Protein AF-A0A6A5U5Y3-F1 (afdb_monomer)

Sequence (235 aa):
MTTSFELLSHLTSRASHSIILLGPYNAHRYYQLTSLPDTKIPWVEYNDLEEKVKGMDYIFLAISNDGGSHWTLVVQVTDARGPVTKTCIDGIPVFTPSNQDVAPRTMVDLCRYLRHLYPDRYKGDDDIGHANHSPSQRKHNRCRGDAWSACGPFAWAMAREFVQCIAGCGDEGVELEDGFLDLPLGFAEVWGRGFDSAVARGWIARLVARERRLTLLRWGTVDWFEIRNLRGLRK

pLDDT: mean 75.81, std 11.92, range [42.5, 93.69]

Foldseek 3Di:
DQVLQQLLQVVLPPFPFREHEGEQVVLVVLLVCLVDDLVPPPCVVCVVVCVRPPPGQKYWYWHAFDVRQAIKIKIWGQHQPDAIAIEIAGQAPDCDPSNVCRPLSSQLSVLSSVCVVPVPRRDNPSDHHYQAPHAHLCPLAPANVCSNNLNVLSSSVVVSVVSCVSRVCRVVVHDDDDSVSRPDPCNNVVNSVVHHSVVSVVVSVVSSVVVCVVCCVVQVHSDPVSVVVVVVVVD

Solvent-accessible surface area (backbone atoms only — not comparable to full-atom values): 13030 Å² total; per-residue (Å²): 105,52,69,47,39,51,50,57,40,63,74,42,84,79,34,82,56,43,57,40,37,41,27,39,71,60,39,52,58,28,40,57,47,74,83,43,60,82,95,67,58,67,62,80,82,45,49,78,51,45,76,65,58,61,88,39,33,30,44,36,38,37,36,58,44,85,93,66,72,42,31,34,28,35,41,36,40,54,41,92,88,58,82,74,46,40,34,41,46,52,30,60,93,67,74,47,77,78,60,58,48,55,59,58,48,23,49,44,27,45,50,53,52,46,23,72,78,35,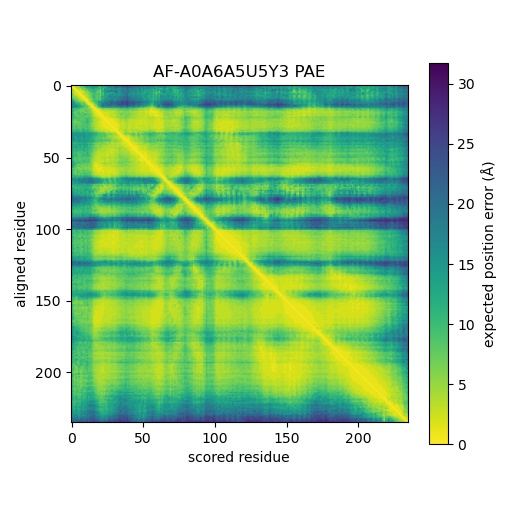61,92,78,44,66,95,74,71,78,69,42,65,31,45,56,62,47,29,32,61,79,29,28,64,41,68,93,44,32,86,68,27,27,53,43,45,34,54,50,52,52,48,53,52,53,50,50,56,37,49,31,38,76,70,72,44,82,82,60,92,62,69,73,43,43,54,90,64,42,27,64,59,51,22,75,71,38,35,43,66,60,42,44,54,51,46,53,50,52,44,52,53,47,42,50,53,37,28,74,74,67,76,42,74,52,67,69,58,51,54,53,58,55,63,71,72,109

Structure (mmCIF, N/CA/C/O backbone):
data_AF-A0A6A5U5Y3-F1
#
_entry.id   AF-A0A6A5U5Y3-F1
#
loop_
_atom_site.group_PDB
_atom_site.id
_atom_site.type_symbol
_atom_site.label_atom_id
_atom_site.label_alt_id
_atom_site.label_comp_id
_atom_site.label_asym_id
_atom_site.label_entity_id
_atom_site.label_seq_id
_atom_site.pdbx_PDB_ins_code
_atom_site.Cartn_x
_atom_site.Cartn_y
_atom_site.Cartn_z
_atom_site.occupancy
_atom_site.B_iso_or_equiv
_atom_site.auth_seq_id
_atom_site.auth_comp_id
_atom_site.auth_asym_id
_atom_site.auth_atom_id
_atom_site.pdbx_PDB_model_num
ATOM 1 N N . MET A 1 1 ? 5.080 9.186 -5.157 1.00 49.00 1 MET A N 1
ATOM 2 C CA . MET A 1 1 ? 4.431 7.896 -4.845 1.00 49.00 1 MET A CA 1
ATOM 3 C C . MET A 1 1 ? 3.329 8.021 -3.818 1.00 49.00 1 MET A C 1
ATOM 5 O O . MET A 1 1 ? 2.278 7.461 -4.060 1.00 49.00 1 MET A O 1
ATOM 9 N N . THR A 1 2 ? 3.511 8.777 -2.734 1.00 48.72 2 THR A N 1
ATOM 10 C CA . THR A 1 2 ? 2.467 9.053 -1.725 1.00 48.72 2 THR A CA 1
ATOM 11 C C . THR A 1 2 ? 1.108 9.361 -2.369 1.00 48.72 2 THR A C 1
ATOM 13 O O . THR A 1 2 ? 0.138 8.655 -2.130 1.00 48.72 2 THR A O 1
ATOM 16 N N . THR A 1 3 ? 1.089 10.297 -3.325 1.00 52.28 3 THR A N 1
ATOM 17 C CA . THR A 1 3 ? -0.122 10.673 -4.067 1.00 52.28 3 THR A CA 1
ATOM 18 C C . THR A 1 3 ? -0.682 9.540 -4.931 1.00 52.28 3 THR A C 1
ATOM 20 O O . THR A 1 3 ? -1.882 9.434 -5.054 1.00 52.28 3 THR A O 1
ATOM 23 N N . SER A 1 4 ? 0.130 8.666 -5.536 1.00 55.38 4 SER A N 1
ATOM 24 C CA . SER A 1 4 ? -0.391 7.594 -6.407 1.00 55.38 4 SER A CA 1
ATOM 25 C C . SER A 1 4 ? -0.984 6.409 -5.647 1.00 55.38 4 SER A C 1
ATOM 27 O O . SER A 1 4 ? -1.794 5.688 -6.219 1.00 55.38 4 SER A O 1
ATOM 29 N N . PHE A 1 5 ? -0.592 6.208 -4.387 1.00 54.97 5 PHE A N 1
ATOM 30 C CA . PHE A 1 5 ? -1.211 5.226 -3.494 1.00 54.97 5 PHE A CA 1
ATOM 31 C C . PHE A 1 5 ? -2.601 5.691 -3.049 1.00 54.97 5 PHE A C 1
ATOM 33 O O . PHE A 1 5 ? -3.568 4.962 -3.232 1.00 54.97 5 PHE A O 1
ATOM 40 N N . GLU A 1 6 ? -2.724 6.945 -2.608 1.00 56.94 6 GLU A N 1
ATOM 41 C CA . GLU A 1 6 ? -4.010 7.567 -2.242 1.00 56.94 6 GLU A CA 1
ATOM 42 C C . GLU A 1 6 ? -5.009 7.640 -3.414 1.00 56.94 6 GLU A C 1
ATOM 44 O O . GLU A 1 6 ? -6.204 7.817 -3.217 1.00 56.94 6 GLU A O 1
ATOM 49 N N . LEU A 1 7 ? -4.536 7.497 -4.655 1.00 57.44 7 LEU A N 1
ATOM 50 C CA . LEU A 1 7 ? -5.384 7.472 -5.848 1.00 57.44 7 LEU A CA 1
ATOM 51 C C . LEU A 1 7 ? -5.886 6.075 -6.207 1.00 57.44 7 LEU A C 1
ATOM 53 O O . LEU A 1 7 ? -6.970 5.953 -6.777 1.00 57.44 7 LEU A O 1
ATOM 57 N N . LEU A 1 8 ? -5.139 5.022 -5.860 1.00 57.84 8 LEU A N 1
ATOM 58 C CA . LEU A 1 8 ? -5.616 3.647 -6.020 1.00 57.84 8 LEU A CA 1
ATOM 59 C C . LEU A 1 8 ? -6.840 3.381 -5.127 1.00 57.84 8 LEU A C 1
ATOM 61 O O . LEU A 1 8 ? -7.738 2.663 -5.555 1.00 57.84 8 LEU A O 1
ATOM 65 N N . SER A 1 9 ? -6.936 4.015 -3.952 1.00 53.75 9 SER A N 1
ATOM 66 C CA . SER A 1 9 ? -8.073 3.840 -3.032 1.00 53.75 9 SER A CA 1
ATOM 67 C C . SER A 1 9 ? -9.362 4.512 -3.515 1.00 53.75 9 SER A C 1
ATOM 69 O O . SER A 1 9 ? -10.442 4.193 -3.035 1.00 53.75 9 SER A O 1
ATOM 71 N N . HIS A 1 10 ? -9.293 5.436 -4.478 1.00 52.75 10 HIS A N 1
ATOM 72 C CA . HIS A 1 10 ? -10.490 6.034 -5.079 1.00 52.75 10 HIS A CA 1
ATOM 73 C C . HIS A 1 10 ? -11.084 5.180 -6.210 1.00 52.75 10 HIS A C 1
ATOM 75 O O . HIS A 1 10 ? -12.267 5.321 -6.532 1.00 52.75 10 HIS A O 1
ATOM 81 N N . LEU A 1 11 ? -10.293 4.274 -6.795 1.00 50.22 11 LEU A N 1
ATOM 82 C CA . LEU A 1 11 ? -10.744 3.367 -7.855 1.00 50.22 11 LEU A CA 1
ATOM 83 C C . LEU A 1 11 ? -11.601 2.204 -7.324 1.00 50.22 11 LEU A C 1
ATOM 85 O O . LEU A 1 11 ? -12.261 1.541 -8.115 1.00 50.22 11 LEU A O 1
ATOM 89 N N . THR A 1 12 ? -11.651 1.998 -6.006 1.00 51.59 12 THR A N 1
ATOM 90 C CA . THR A 1 12 ? -12.359 0.891 -5.340 1.00 51.59 12 THR A CA 1
ATOM 91 C C . THR A 1 12 ? -13.752 1.264 -4.830 1.00 51.59 12 THR A C 1
ATOM 93 O O . THR A 1 12 ? -14.382 0.467 -4.150 1.00 51.59 12 THR A O 1
ATOM 96 N N . SER A 1 13 ? -14.292 2.434 -5.193 1.00 47.50 13 SER A N 1
ATOM 97 C CA . SER A 1 13 ? -15.627 2.903 -4.753 1.00 47.50 13 SER A CA 1
ATOM 98 C 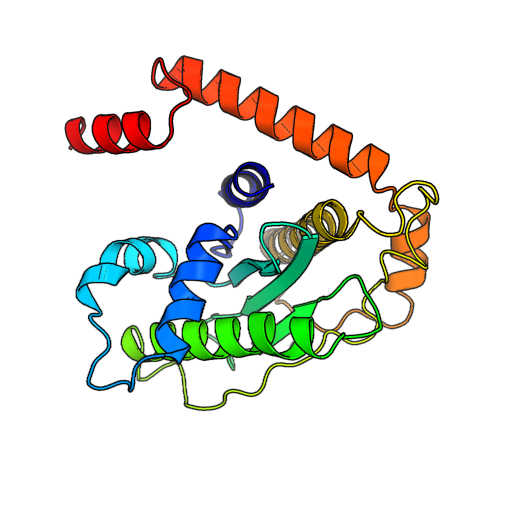C . SER A 1 13 ? -16.824 2.033 -5.191 1.00 47.50 13 SER A C 1
ATOM 100 O O . SER A 1 13 ? -17.966 2.370 -4.882 1.00 47.50 13 SER A O 1
ATOM 102 N N . ARG A 1 14 ? -16.575 0.929 -5.907 1.00 46.59 14 ARG A N 1
ATOM 103 C CA . ARG A 1 14 ? -17.559 -0.097 -6.285 1.00 46.59 14 ARG A CA 1
ATOM 104 C C . ARG A 1 14 ? -17.314 -1.471 -5.653 1.00 46.59 14 ARG A C 1
ATOM 106 O O . ARG A 1 14 ? -18.162 -2.335 -5.816 1.00 46.59 14 ARG A O 1
ATOM 113 N N . ALA A 1 15 ? -16.197 -1.671 -4.956 1.00 53.81 15 ALA A N 1
ATOM 114 C CA . ALA A 1 15 ? -15.875 -2.958 -4.358 1.00 53.81 15 ALA A CA 1
ATOM 115 C C . ALA A 1 15 ? -16.752 -3.208 -3.121 1.00 53.81 15 ALA A C 1
ATOM 117 O O . ALA A 1 15 ? -17.014 -2.292 -2.340 1.00 53.81 15 ALA A O 1
ATOM 118 N N . SER A 1 16 ? -17.151 -4.463 -2.913 1.00 64.44 16 SER A N 1
ATOM 119 C CA . SER A 1 16 ? -17.783 -4.953 -1.675 1.00 64.44 16 SER A CA 1
ATOM 120 C C . SER A 1 16 ? -16.899 -4.776 -0.431 1.00 64.44 16 SER A C 1
ATOM 122 O O . SER A 1 16 ? -17.381 -4.913 0.691 1.00 64.44 16 SER A O 1
ATOM 124 N N . HIS A 1 17 ? -15.621 -4.454 -0.639 1.00 73.56 17 HIS A N 1
ATOM 125 C CA . HIS A 1 17 ? -14.611 -4.275 0.387 1.00 73.56 17 HIS A CA 1
ATOM 126 C C . HIS A 1 17 ? -14.118 -2.832 0.460 1.00 73.56 17 HIS A C 1
ATOM 128 O O . HIS A 1 17 ? -13.811 -2.185 -0.545 1.00 73.56 17 HIS A O 1
ATOM 134 N N . SER A 1 18 ? -13.957 -2.354 1.686 1.00 77.38 18 SER A N 1
ATOM 135 C CA . SER A 1 18 ? -13.372 -1.057 1.994 1.00 77.38 18 SER A CA 1
ATOM 136 C C . SER A 1 18 ? -11.843 -1.161 2.062 1.00 77.38 18 SER A C 1
ATOM 138 O O . SER A 1 18 ? -11.269 -1.872 2.887 1.00 77.38 18 SER A O 1
ATOM 140 N N . ILE A 1 19 ? -11.157 -0.462 1.155 1.00 80.81 19 ILE A N 1
ATOM 141 C CA . ILE A 1 19 ? -9.697 -0.518 1.020 1.00 80.81 19 ILE A CA 1
ATOM 142 C C . ILE A 1 19 ? -9.110 0.874 1.232 1.00 80.81 19 ILE A C 1
ATOM 144 O O . ILE A 1 19 ? -9.524 1.832 0.574 1.00 80.81 19 ILE A O 1
ATOM 148 N N . ILE A 1 20 ? -8.072 0.970 2.063 1.00 82.88 20 ILE A N 1
ATOM 149 C CA . ILE A 1 20 ? -7.258 2.177 2.182 1.00 82.88 20 ILE A CA 1
ATOM 150 C C . ILE A 1 20 ? -5.798 1.917 1.824 1.00 82.88 20 ILE A C 1
ATOM 152 O O . ILE A 1 20 ? -5.198 0.917 2.211 1.00 82.88 20 ILE A O 1
ATOM 156 N N . LEU A 1 21 ? -5.212 2.868 1.097 1.00 81.19 21 LEU A N 1
ATOM 157 C CA . LEU A 1 21 ? -3.788 2.911 0.806 1.00 81.19 21 LEU A CA 1
ATOM 158 C C . LEU A 1 21 ? -3.182 4.135 1.492 1.00 81.19 21 LEU A C 1
ATOM 160 O O . LEU A 1 21 ? -3.459 5.281 1.137 1.00 81.19 21 LEU A O 1
ATOM 164 N N . LEU A 1 22 ? -2.351 3.881 2.491 1.00 81.88 22 LEU A N 1
ATOM 165 C CA . LEU A 1 22 ? -1.670 4.876 3.294 1.00 81.88 22 LEU A CA 1
ATOM 166 C C . LEU A 1 22 ? -0.257 5.109 2.757 1.00 81.88 22 LEU A C 1
ATOM 168 O O . LEU A 1 22 ? 0.525 4.183 2.537 1.00 81.88 22 LEU A O 1
ATOM 172 N N . GLY A 1 23 ? 0.080 6.382 2.566 1.00 80.25 23 GLY A N 1
ATOM 173 C CA . GLY A 1 23 ? 1.420 6.784 2.165 1.00 80.25 23 GLY A CA 1
ATOM 174 C C . GLY A 1 23 ? 2.460 6.752 3.301 1.00 80.25 23 GLY A C 1
ATOM 175 O O . GLY A 1 23 ? 2.109 6.651 4.480 1.00 80.25 23 GLY A O 1
ATOM 176 N N . PRO A 1 24 ? 3.741 6.970 2.955 1.00 77.06 24 PRO A N 1
ATOM 177 C CA . PRO A 1 24 ? 4.895 6.966 3.867 1.00 77.06 24 PRO A CA 1
ATOM 178 C C . PRO A 1 24 ? 4.802 7.965 5.021 1.00 77.06 24 PRO A C 1
ATOM 180 O O . PRO A 1 24 ? 5.398 7.746 6.068 1.00 77.06 24 PRO A O 1
ATOM 183 N N . TYR A 1 25 ? 4.051 9.056 4.861 1.00 81.75 25 TYR A N 1
ATOM 184 C CA . TYR A 1 25 ? 3.829 10.002 5.954 1.00 81.75 25 TYR A CA 1
ATOM 185 C C . TYR A 1 25 ? 3.045 9.361 7.107 1.00 81.75 25 TYR A C 1
ATOM 187 O O . TYR A 1 25 ? 3.425 9.506 8.265 1.00 81.75 25 TYR A O 1
ATOM 195 N N . ASN A 1 26 ? 1.987 8.601 6.798 1.00 82.94 26 ASN A N 1
ATOM 196 C CA . ASN A 1 26 ? 1.237 7.878 7.826 1.00 82.94 26 ASN A CA 1
ATOM 197 C C . ASN A 1 26 ? 2.095 6.745 8.413 1.00 82.94 26 ASN A C 1
ATOM 199 O O . ASN A 1 26 ? 2.079 6.546 9.621 1.00 82.94 26 ASN A O 1
ATOM 203 N N . ALA A 1 27 ? 2.904 6.068 7.585 1.00 82.50 27 ALA A N 1
ATOM 204 C CA . ALA A 1 27 ? 3.850 5.053 8.054 1.00 82.50 27 ALA A CA 1
ATOM 205 C C . ALA A 1 27 ? 4.840 5.620 9.082 1.00 82.50 27 ALA A C 1
ATOM 207 O O . ALA A 1 27 ? 5.024 5.041 10.146 1.00 82.50 27 ALA A O 1
ATOM 208 N N . HIS A 1 28 ? 5.421 6.790 8.807 1.00 82.56 28 HIS A N 1
ATOM 209 C CA . HIS A 1 28 ? 6.338 7.444 9.736 1.00 82.56 28 HIS A CA 1
ATOM 210 C C . HIS A 1 28 ? 5.667 7.795 11.070 1.00 82.56 28 HIS A C 1
ATOM 212 O O . HIS A 1 28 ? 6.278 7.633 12.121 1.00 82.56 28 HIS A O 1
ATOM 218 N N . ARG A 1 29 ? 4.402 8.232 11.041 1.00 84.62 29 ARG A N 1
ATOM 219 C CA . ARG A 1 29 ? 3.634 8.505 12.263 1.00 84.62 29 ARG A CA 1
ATOM 220 C C . ARG A 1 29 ? 3.396 7.244 13.087 1.00 84.62 29 ARG A C 1
ATOM 222 O O . ARG A 1 29 ? 3.559 7.301 14.297 1.00 84.62 29 ARG A O 1
ATOM 229 N N . TYR A 1 30 ? 3.073 6.113 12.456 1.00 85.38 30 TYR A N 1
ATOM 230 C CA . TYR A 1 30 ? 2.985 4.845 13.185 1.00 85.38 30 TYR A CA 1
ATOM 231 C C . TYR A 1 30 ? 4.336 4.461 13.788 1.00 85.38 30 TYR A C 1
ATOM 233 O O . TYR A 1 30 ? 4.396 4.222 14.982 1.00 85.38 30 TYR A O 1
ATOM 241 N N . TYR A 1 31 ? 5.426 4.527 13.020 1.00 83.56 31 TYR A N 1
ATOM 242 C CA . TYR A 1 31 ? 6.777 4.209 13.504 1.00 83.56 31 TYR A CA 1
ATOM 243 C C . TYR A 1 31 ? 7.215 5.015 14.744 1.00 83.56 31 TYR A C 1
ATOM 245 O O . TYR A 1 31 ? 7.988 4.536 15.573 1.00 83.56 31 TYR A O 1
ATOM 253 N N . GLN A 1 32 ? 6.734 6.253 14.900 1.00 82.69 32 GLN A N 1
ATOM 254 C CA . GLN A 1 32 ? 7.044 7.076 16.074 1.00 82.69 32 GLN A CA 1
ATOM 255 C C . GLN A 1 32 ? 6.466 6.498 17.380 1.00 82.69 32 GLN A C 1
ATOM 257 O O . GLN A 1 32 ? 7.013 6.773 18.453 1.00 82.69 32 GLN A O 1
ATOM 262 N N . LEU A 1 33 ? 5.431 5.650 17.309 1.00 81.25 33 LEU A N 1
ATOM 263 C CA . LEU A 1 33 ? 4.835 4.989 18.474 1.00 81.25 33 LEU A CA 1
ATOM 264 C C . LEU A 1 33 ? 5.796 3.990 19.140 1.00 81.25 33 LEU A C 1
ATOM 266 O O . LEU A 1 33 ? 5.709 3.793 20.354 1.00 81.25 33 LEU A O 1
ATOM 270 N N . THR A 1 34 ? 6.758 3.422 18.402 1.00 73.00 34 THR A N 1
ATOM 271 C CA . THR A 1 34 ? 7.775 2.493 18.932 1.00 73.00 34 THR A CA 1
ATOM 272 C C . THR A 1 34 ? 8.549 3.120 20.094 1.00 73.00 34 THR A C 1
ATOM 274 O O . THR A 1 34 ? 8.979 2.428 21.015 1.00 73.00 34 THR A O 1
ATOM 277 N N . SER A 1 35 ? 8.733 4.443 20.073 1.00 72.25 35 SER A N 1
ATOM 278 C CA . SER A 1 35 ? 9.509 5.164 21.086 1.00 72.25 35 SER A CA 1
ATOM 279 C C . SER A 1 35 ? 8.765 5.396 22.410 1.00 72.25 35 SER A C 1
ATOM 281 O O . SER A 1 35 ? 9.372 5.861 23.377 1.00 72.25 35 SER A O 1
ATOM 283 N N . LEU A 1 36 ? 7.469 5.068 22.479 1.00 77.44 36 LEU A N 1
ATOM 284 C CA . LEU A 1 36 ? 6.607 5.372 23.618 1.00 77.44 36 LEU A CA 1
ATOM 285 C C . LEU A 1 36 ? 5.996 4.093 24.213 1.00 77.44 36 LEU A C 1
ATOM 287 O O . LEU A 1 36 ? 5.478 3.256 23.471 1.00 77.44 36 LEU A O 1
ATOM 291 N N . PRO A 1 37 ? 5.981 3.932 25.550 1.00 81.19 37 PRO A N 1
ATOM 292 C CA . PRO A 1 37 ? 5.168 2.894 26.179 1.00 81.19 37 PRO A CA 1
ATOM 293 C C . PRO A 1 37 ? 3.677 3.190 25.959 1.00 81.19 37 PRO A C 1
ATOM 295 O O . PRO A 1 37 ? 3.292 4.358 25.893 1.00 81.19 37 PRO A O 1
ATOM 298 N N . ASP A 1 38 ? 2.831 2.152 25.910 1.00 77.44 38 ASP A N 1
ATOM 299 C CA . ASP A 1 38 ? 1.385 2.278 25.625 1.00 77.44 38 ASP A CA 1
ATOM 300 C C . ASP A 1 38 ? 0.683 3.326 26.504 1.00 77.44 38 ASP A C 1
ATOM 302 O O . ASP A 1 38 ? -0.174 4.075 26.040 1.00 77.44 38 ASP A O 1
ATOM 306 N N . THR A 1 39 ? 1.096 3.436 27.769 1.00 76.81 39 THR A N 1
ATOM 307 C CA . THR A 1 39 ? 0.546 4.381 28.754 1.00 76.81 39 THR A CA 1
ATOM 308 C C . THR A 1 39 ? 0.887 5.847 28.487 1.00 76.81 39 THR A C 1
ATOM 310 O O . THR A 1 39 ? 0.313 6.727 29.124 1.00 76.81 39 THR A O 1
ATOM 313 N N . LYS A 1 40 ? 1.829 6.127 27.581 1.00 82.94 40 LYS A N 1
ATOM 314 C CA . LYS A 1 40 ? 2.297 7.479 27.244 1.00 82.94 40 LYS A CA 1
ATOM 315 C C . LYS A 1 40 ? 2.006 7.875 25.800 1.00 82.94 40 LYS A C 1
ATOM 317 O O . LYS A 1 40 ? 2.460 8.936 25.382 1.00 82.94 40 LYS A O 1
ATOM 322 N N . ILE A 1 41 ? 1.285 7.054 25.036 1.00 82.12 41 ILE A N 1
ATOM 323 C CA . ILE A 1 41 ? 0.916 7.414 23.667 1.00 82.12 41 ILE A CA 1
ATOM 324 C C . ILE A 1 41 ? -0.156 8.514 23.716 1.00 82.12 41 ILE A C 1
ATOM 326 O O . ILE A 1 41 ? -1.231 8.291 24.280 1.00 82.12 41 ILE A O 1
ATOM 330 N N . PRO A 1 42 ? 0.087 9.696 23.119 1.00 83.06 42 PRO A N 1
ATOM 331 C CA . PRO A 1 42 ? -0.905 10.759 23.058 1.00 83.06 42 PRO A CA 1
ATOM 332 C C . PRO A 1 42 ? -1.910 10.465 21.934 1.00 83.06 42 PRO A C 1
ATOM 334 O O . PRO A 1 42 ? -1.879 11.096 20.883 1.00 83.06 42 PRO A O 1
ATOM 337 N N . TRP A 1 43 ? -2.812 9.498 22.133 1.00 83.31 43 TRP A N 1
ATOM 338 C CA . TRP A 1 43 ? -3.745 9.020 21.094 1.00 83.31 43 TRP A CA 1
ATOM 339 C C . TRP A 1 43 ? -4.555 10.132 20.413 1.00 83.31 43 TRP A C 1
ATOM 341 O O . TRP A 1 43 ? -4.817 10.048 19.216 1.00 83.31 43 TRP A O 1
ATOM 351 N N . VAL A 1 44 ? -4.860 11.212 21.141 1.00 81.62 44 VAL A N 1
ATOM 352 C CA . VAL A 1 44 ? -5.530 12.416 20.616 1.00 81.62 44 VAL A CA 1
ATOM 353 C C . VAL A 1 44 ? -4.803 13.010 19.403 1.00 81.62 44 VAL A C 1
ATOM 355 O O . VAL A 1 44 ? -5.450 13.488 18.472 1.00 81.62 44 VAL A O 1
ATOM 358 N N . GLU A 1 45 ? -3.471 12.945 19.365 1.00 80.69 45 GLU A N 1
ATOM 359 C CA . GLU A 1 45 ? -2.666 13.437 18.240 1.00 80.69 45 GLU A CA 1
ATOM 360 C C . GLU A 1 45 ? -2.812 12.577 16.979 1.00 80.69 45 GLU A C 1
ATOM 362 O O . GLU A 1 45 ? -2.371 12.989 15.910 1.00 80.69 45 GLU A O 1
ATOM 367 N N . TYR A 1 46 ? -3.442 11.404 17.079 1.00 81.69 46 TYR A N 1
ATOM 368 C CA . TYR A 1 46 ? -3.630 10.435 16.000 1.00 81.69 46 TYR A CA 1
ATOM 369 C C . TYR A 1 46 ? -5.101 10.261 15.594 1.00 81.69 46 TYR A C 1
ATOM 371 O O . TYR A 1 46 ? -5.406 9.391 14.778 1.00 81.69 46 TYR A O 1
ATOM 379 N N . ASN A 1 47 ? -6.019 11.096 16.095 1.00 81.31 47 ASN A N 1
ATOM 380 C CA . ASN A 1 47 ? -7.446 11.034 15.742 1.00 81.31 47 ASN A CA 1
ATOM 381 C C . ASN A 1 47 ? -7.698 11.176 14.230 1.00 81.31 47 ASN A C 1
ATOM 383 O O . ASN A 1 47 ? -8.626 10.586 13.686 1.00 81.31 47 ASN A O 1
ATOM 387 N N . ASP A 1 48 ? -6.851 11.918 13.512 1.00 78.56 48 ASP A N 1
ATOM 388 C CA . ASP A 1 48 ? -6.975 12.062 12.059 1.00 78.56 48 ASP A CA 1
ATOM 389 C C . ASP A 1 48 ? -6.609 10.785 11.281 1.00 78.56 48 ASP A C 1
ATOM 391 O O . ASP A 1 48 ? -6.962 10.661 10.106 1.00 78.56 48 ASP A O 1
ATOM 395 N N . LEU A 1 49 ? -5.884 9.849 11.904 1.00 79.12 49 LEU A N 1
ATOM 396 C CA . LEU A 1 49 ? -5.662 8.513 11.354 1.00 79.12 49 LEU A CA 1
ATOM 397 C C . LEU A 1 49 ? -6.855 7.596 11.629 1.00 79.12 49 LEU A C 1
ATOM 399 O O . LEU A 1 49 ? -7.124 6.727 10.802 1.00 79.12 49 LEU A O 1
ATOM 403 N N . GLU A 1 50 ? -7.598 7.816 12.719 1.00 80.50 50 GLU A N 1
ATOM 404 C CA . GLU A 1 50 ? -8.763 6.998 13.072 1.00 80.50 50 GLU A CA 1
ATOM 405 C C . GLU A 1 50 ? -9.799 7.111 11.963 1.00 80.50 50 GLU A C 1
ATOM 407 O O . GLU A 1 50 ? -10.215 6.098 11.410 1.00 80.50 50 GLU A O 1
ATOM 412 N N . GLU A 1 51 ? -10.142 8.339 11.566 1.00 76.19 51 GLU A N 1
ATOM 413 C CA . GLU A 1 51 ? -11.103 8.595 10.487 1.00 76.19 51 GLU A CA 1
ATOM 414 C C . GLU A 1 51 ? -10.718 7.919 9.162 1.00 76.19 51 GLU A C 1
ATOM 416 O O . GLU A 1 51 ? -11.584 7.647 8.334 1.00 76.19 51 GLU A O 1
ATOM 421 N N . LYS A 1 52 ? -9.425 7.644 8.949 1.00 75.44 52 LYS A N 1
ATOM 422 C CA . LYS A 1 52 ? -8.919 6.991 7.738 1.00 75.44 52 LYS A CA 1
ATOM 423 C C . LYS A 1 52 ? -9.019 5.471 7.810 1.00 75.44 52 LYS A C 1
ATOM 425 O O . LYS A 1 52 ? -9.390 4.848 6.824 1.00 75.44 52 LYS A O 1
ATOM 430 N N . VAL A 1 53 ? -8.644 4.870 8.939 1.00 79.06 53 VAL A N 1
ATOM 431 C CA . VAL A 1 53 ? -8.570 3.402 9.065 1.00 79.06 53 VAL A CA 1
ATOM 432 C C . VAL A 1 53 ? -9.858 2.780 9.597 1.00 79.06 53 VAL A C 1
ATOM 434 O O . VAL A 1 53 ? -10.059 1.571 9.488 1.00 79.06 53 VAL A O 1
ATOM 437 N N . LYS A 1 54 ? -10.740 3.588 10.188 1.00 76.38 54 LYS A N 1
ATOM 438 C CA . LYS A 1 54 ? -11.998 3.129 10.765 1.00 76.38 54 LYS A CA 1
ATOM 439 C C . LYS A 1 54 ? -12.918 2.551 9.702 1.00 76.38 54 LYS A C 1
ATOM 441 O O . LYS A 1 54 ? -13.223 3.196 8.706 1.00 76.38 54 LYS A O 1
ATOM 446 N N . GLY A 1 55 ? -13.371 1.325 9.959 1.00 74.81 55 GLY A N 1
ATOM 447 C CA . GLY A 1 55 ? -14.266 0.603 9.061 1.00 74.81 55 GLY A CA 1
ATOM 448 C C . GLY A 1 55 ? -13.621 0.146 7.754 1.00 74.81 55 GLY A C 1
ATOM 449 O O . GLY A 1 55 ? -14.372 -0.147 6.838 1.00 74.81 55 GLY A O 1
ATOM 450 N N . MET A 1 56 ? -12.284 0.112 7.658 1.00 81.88 56 MET A N 1
ATOM 451 C CA . MET A 1 56 ? -11.577 -0.469 6.512 1.00 81.88 56 MET A CA 1
ATOM 452 C C . MET A 1 56 ? -11.411 -1.987 6.685 1.00 81.88 56 MET A C 1
ATOM 454 O O . MET A 1 56 ? -11.125 -2.453 7.793 1.00 81.88 56 MET A O 1
ATOM 458 N N . ASP A 1 57 ? -11.537 -2.741 5.593 1.00 80.44 57 ASP A N 1
ATOM 459 C CA . ASP A 1 57 ? -11.319 -4.195 5.519 1.00 80.44 57 ASP A CA 1
ATOM 460 C C . ASP A 1 57 ? -9.871 -4.538 5.144 1.00 80.44 57 ASP A C 1
ATOM 462 O O . ASP A 1 57 ? -9.330 -5.556 5.583 1.00 80.44 57 ASP A O 1
ATOM 466 N N . TYR A 1 58 ? -9.230 -3.660 4.364 1.00 82.88 58 TYR A N 1
ATOM 467 C CA . TYR A 1 58 ? -7.839 -3.798 3.938 1.00 82.88 58 TYR A CA 1
ATOM 468 C C . TYR A 1 58 ? -7.077 -2.487 4.100 1.00 82.88 58 TYR A C 1
ATOM 470 O O . TYR A 1 58 ?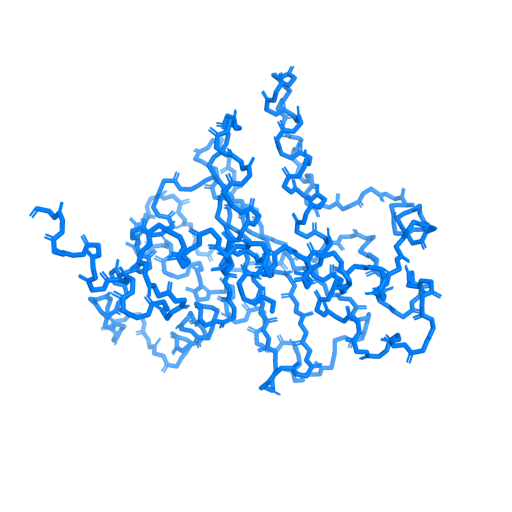 -7.501 -1.435 3.609 1.00 82.88 58 TYR A O 1
ATOM 478 N N . ILE A 1 59 ? -5.907 -2.565 4.730 1.00 85.31 59 ILE A N 1
ATOM 479 C CA . ILE A 1 59 ? -4.977 -1.449 4.896 1.00 85.31 59 ILE A CA 1
ATOM 480 C C . ILE A 1 59 ? -3.668 -1.797 4.190 1.00 85.31 59 ILE A C 1
ATOM 482 O O . ILE A 1 59 ? -2.930 -2.689 4.600 1.00 85.31 59 ILE A O 1
ATOM 486 N N . PHE A 1 60 ? -3.348 -1.046 3.143 1.00 86.69 60 PHE A N 1
ATOM 487 C CA . PHE A 1 60 ? -2.044 -1.080 2.491 1.00 86.69 60 PHE A CA 1
ATOM 488 C C . PHE A 1 60 ? -1.223 0.103 2.982 1.00 86.69 60 PHE A C 1
ATOM 490 O O . PHE A 1 60 ? -1.649 1.250 2.864 1.00 86.69 60 PHE A O 1
ATOM 497 N N . LEU A 1 61 ? -0.030 -0.151 3.497 1.00 85.19 61 LEU A N 1
ATOM 498 C CA . LEU A 1 61 ? 0.875 0.864 4.009 1.00 85.19 61 LEU A CA 1
ATOM 499 C C . LEU A 1 61 ? 2.180 0.836 3.214 1.00 85.19 61 LEU A C 1
ATOM 501 O O . LEU A 1 61 ? 2.947 -0.123 3.275 1.00 85.19 61 LEU A O 1
ATOM 505 N N . ALA A 1 62 ? 2.445 1.901 2.462 1.00 84.19 62 ALA A N 1
ATOM 506 C CA . ALA A 1 62 ? 3.726 2.077 1.789 1.00 84.19 62 ALA A CA 1
ATOM 507 C C . ALA A 1 62 ? 4.737 2.681 2.769 1.00 84.19 62 ALA A C 1
ATOM 509 O O . ALA A 1 62 ? 4.580 3.823 3.204 1.00 84.19 62 ALA A O 1
ATOM 510 N N . ILE A 1 63 ? 5.786 1.930 3.088 1.00 81.75 63 ILE A N 1
ATOM 511 C CA . ILE A 1 63 ? 6.846 2.336 4.011 1.00 81.75 63 ILE A CA 1
ATOM 512 C C . ILE A 1 63 ? 8.061 2.755 3.198 1.00 81.75 63 ILE A C 1
ATOM 514 O O . ILE A 1 63 ? 8.419 2.089 2.229 1.00 81.75 63 ILE A O 1
ATOM 518 N N . SER A 1 64 ? 8.683 3.866 3.585 1.00 79.38 64 SER A N 1
ATOM 519 C CA . SER A 1 64 ? 9.935 4.327 2.998 1.00 79.38 64 SER A CA 1
ATOM 520 C C . SER A 1 64 ? 11.019 4.371 4.063 1.00 79.38 64 SER A C 1
ATOM 522 O O . SER A 1 64 ? 10.849 5.060 5.068 1.00 79.38 64 SER A O 1
ATOM 524 N N . ASN A 1 65 ? 12.152 3.728 3.797 1.00 70.50 65 ASN A N 1
ATOM 525 C CA . ASN A 1 65 ? 13.333 3.822 4.654 1.00 70.50 65 ASN A CA 1
ATOM 526 C C . ASN A 1 65 ? 14.224 4.993 4.205 1.00 70.50 65 ASN A C 1
ATOM 528 O O . ASN A 1 65 ? 14.131 5.449 3.058 1.00 70.50 65 ASN A O 1
ATOM 532 N N . ASP A 1 66 ? 15.035 5.506 5.135 1.00 58.91 66 ASP A N 1
ATOM 533 C CA . ASP A 1 66 ? 16.101 6.504 4.942 1.00 58.91 66 ASP A CA 1
ATOM 534 C C . ASP A 1 66 ? 15.768 7.632 3.950 1.00 58.91 66 ASP A C 1
ATOM 536 O O . ASP A 1 66 ? 16.450 7.839 2.945 1.00 58.91 66 ASP A O 1
ATOM 540 N N . GLY A 1 67 ? 14.675 8.359 4.197 1.00 56.84 67 GLY A N 1
ATOM 541 C CA . GLY A 1 67 ? 14.326 9.547 3.410 1.00 56.84 67 GLY A CA 1
ATOM 542 C C . GLY A 1 67 ? 13.937 9.283 1.948 1.00 56.84 67 GLY A C 1
ATOM 543 O O . GLY A 1 67 ? 13.946 10.221 1.152 1.00 56.84 67 GLY A O 1
ATOM 544 N N . GLY A 1 68 ? 13.586 8.047 1.570 1.00 59.72 68 GLY A N 1
ATOM 545 C CA . GLY A 1 68 ? 13.129 7.725 0.207 1.00 59.72 68 GLY A CA 1
ATOM 546 C C . GLY A 1 68 ? 13.929 6.653 -0.526 1.00 59.72 68 GLY A C 1
ATOM 547 O O . GLY A 1 68 ? 13.573 6.331 -1.663 1.00 59.72 68 GLY A O 1
ATOM 548 N N . SER A 1 69 ? 15.008 6.138 0.072 1.00 62.12 69 SER A N 1
ATOM 549 C CA . SER A 1 69 ? 15.995 5.280 -0.601 1.00 62.12 69 SER A CA 1
ATOM 550 C C . SER A 1 69 ? 15.473 3.871 -0.901 1.00 62.12 69 SER A C 1
ATOM 552 O O . SER A 1 69 ? 15.842 3.273 -1.913 1.00 62.12 69 SER A O 1
ATOM 554 N N . HIS A 1 70 ? 14.576 3.360 -0.057 1.00 72.44 70 HIS A N 1
ATOM 555 C CA . HIS A 1 70 ? 13.954 2.051 -0.205 1.00 72.44 70 HIS A CA 1
ATOM 556 C C . HIS A 1 70 ? 12.480 2.094 0.168 1.00 72.44 70 HIS A C 1
ATOM 558 O O . HIS A 1 70 ? 12.082 2.888 1.018 1.00 72.44 70 HIS A O 1
ATOM 564 N N . TRP A 1 71 ? 11.687 1.244 -0.479 1.00 71.12 71 TRP A N 1
ATOM 565 C CA . TRP A 1 71 ? 10.246 1.173 -0.286 1.00 71.12 71 TRP A CA 1
ATOM 566 C C . TRP A 1 71 ? 9.803 -0.267 -0.087 1.00 71.12 71 TRP A C 1
ATOM 568 O O . TRP A 1 71 ? 10.110 -1.135 -0.905 1.00 71.12 71 TRP A O 1
ATOM 578 N N . THR A 1 72 ? 9.021 -0.471 0.962 1.00 76.06 72 THR A N 1
ATOM 579 C CA . THR A 1 72 ? 8.433 -1.755 1.335 1.00 76.06 72 THR A CA 1
ATOM 580 C C . THR A 1 72 ? 6.920 -1.583 1.360 1.00 76.06 72 THR A C 1
ATOM 582 O O . THR A 1 72 ? 6.409 -0.582 1.872 1.00 76.06 72 THR A O 1
ATOM 585 N N . LEU A 1 73 ? 6.190 -2.532 0.776 1.00 74.69 73 LEU A N 1
ATOM 586 C CA . LEU A 1 73 ? 4.739 -2.564 0.886 1.00 74.69 73 LEU A CA 1
ATOM 587 C C . LEU A 1 73 ? 4.369 -3.455 2.061 1.00 74.69 73 LEU A C 1
ATOM 589 O O . LEU A 1 73 ? 4.729 -4.628 2.104 1.00 74.69 73 LEU A O 1
ATOM 593 N N . VAL A 1 74 ? 3.608 -2.898 2.984 1.00 72.75 74 VAL A N 1
ATOM 594 C CA . VAL A 1 74 ? 3.004 -3.642 4.075 1.00 72.75 74 VAL A CA 1
ATOM 595 C C . VAL A 1 74 ? 1.510 -3.762 3.805 1.00 72.75 74 VAL A C 1
ATOM 597 O O . VAL A 1 74 ? 0.860 -2.778 3.455 1.00 72.75 74 VAL A O 1
ATOM 600 N N . VAL A 1 75 ? 0.970 -4.970 3.935 1.00 71.56 75 VAL A N 1
ATOM 601 C CA . VAL A 1 75 ? -0.452 -5.264 3.750 1.00 71.56 75 VAL A CA 1
ATOM 602 C C . VAL A 1 75 ? -1.000 -5.839 5.047 1.00 71.56 75 VAL A C 1
ATOM 604 O O . VAL A 1 75 ? -0.468 -6.811 5.579 1.00 71.56 75 VAL A O 1
ATOM 607 N N . GLN A 1 76 ? -2.064 -5.231 5.557 1.00 70.94 76 GLN A N 1
ATOM 608 C CA . GLN A 1 76 ? -2.818 -5.734 6.694 1.00 70.94 76 GLN A CA 1
ATOM 609 C C . GLN A 1 76 ? -4.269 -5.954 6.282 1.00 70.94 76 GLN A C 1
ATOM 611 O O . GLN A 1 76 ? -4.932 -5.041 5.787 1.00 70.94 76 GLN A O 1
ATOM 616 N N . VAL A 1 77 ? -4.762 -7.165 6.519 1.00 65.44 77 VAL A N 1
ATOM 617 C CA . VAL A 1 77 ? -6.177 -7.508 6.388 1.00 65.44 77 VAL A CA 1
ATOM 618 C C . VAL A 1 77 ? -6.802 -7.310 7.752 1.00 65.44 77 VAL A C 1
ATOM 620 O O . VAL A 1 77 ? -6.418 -7.956 8.727 1.00 65.44 77 VAL A O 1
ATOM 623 N N . THR A 1 78 ? -7.724 -6.363 7.829 1.00 60.22 78 THR A N 1
ATOM 624 C CA . THR A 1 78 ? -8.402 -6.006 9.068 1.00 60.22 78 THR A CA 1
ATOM 625 C C . THR A 1 78 ? -9.738 -6.709 9.214 1.00 60.22 78 THR A C 1
ATOM 627 O O . THR A 1 78 ? -10.251 -6.684 10.325 1.00 60.22 78 THR A O 1
ATOM 630 N N . ASP A 1 79 ? -10.286 -7.313 8.150 1.00 55.88 79 ASP A N 1
ATOM 631 C CA . ASP A 1 79 ? -11.624 -7.925 8.054 1.00 55.88 79 ASP A CA 1
ATOM 632 C C . ASP A 1 79 ? -12.172 -8.482 9.385 1.00 55.88 79 ASP A C 1
ATOM 634 O O . ASP A 1 79 ? -11.534 -9.260 10.087 1.00 55.88 79 ASP A O 1
ATOM 638 N N . ALA A 1 80 ? -13.374 -8.033 9.758 1.00 47.62 80 ALA A N 1
ATOM 639 C CA . ALA A 1 80 ? -14.041 -8.375 11.015 1.00 47.62 80 ALA A CA 1
ATOM 640 C C . ALA A 1 80 ? -14.510 -9.836 11.048 1.00 47.62 80 ALA A C 1
ATOM 642 O O . ALA A 1 80 ? -14.978 -10.303 12.085 1.00 47.62 80 ALA A O 1
ATOM 643 N N . ARG A 1 81 ? -14.438 -10.525 9.905 1.00 51.69 81 ARG A N 1
ATOM 644 C CA . ARG A 1 81 ? -14.963 -11.873 9.690 1.00 51.69 81 ARG A CA 1
ATOM 645 C C . ARG A 1 81 ? -13.938 -12.980 9.936 1.00 51.69 81 ARG A C 1
ATOM 647 O O . ARG A 1 81 ? -14.339 -14.136 10.018 1.00 51.69 81 ARG A O 1
ATOM 654 N N . GLY A 1 82 ? -12.653 -12.651 10.085 1.00 57.88 82 GLY A N 1
ATOM 655 C CA . GLY A 1 82 ? -11.582 -13.641 10.208 1.00 57.88 82 GLY A CA 1
ATOM 656 C C . GLY A 1 82 ? -10.384 -13.167 11.039 1.00 57.88 82 GLY A C 1
ATOM 657 O O . GLY A 1 82 ? -10.384 -12.052 11.566 1.00 57.88 82 GLY A O 1
ATOM 658 N N . PRO A 1 83 ? -9.360 -14.022 11.206 1.00 61.50 83 PRO A N 1
ATOM 659 C CA . PRO A 1 83 ? -8.122 -13.644 11.874 1.00 61.50 83 PRO A CA 1
ATOM 660 C C . PRO A 1 83 ? -7.384 -12.547 11.093 1.00 61.50 83 PRO A C 1
ATOM 662 O O . PRO A 1 83 ? -7.273 -12.577 9.867 1.00 61.50 83 PRO A O 1
ATOM 665 N N . VAL A 1 84 ? -6.846 -11.572 11.827 1.00 68.38 84 VAL A N 1
ATOM 666 C CA . VAL A 1 84 ? -6.062 -10.468 11.258 1.00 68.38 84 VAL A CA 1
ATOM 667 C C . VAL A 1 84 ? -4.795 -11.036 10.626 1.00 68.38 84 VAL A C 1
ATOM 669 O O . VAL A 1 84 ? -3.920 -11.529 11.333 1.00 68.38 84 VAL A O 1
ATOM 672 N N . THR A 1 85 ? -4.680 -10.930 9.303 1.00 72.56 85 THR A N 1
ATOM 673 C CA . THR A 1 85 ? -3.500 -11.392 8.559 1.00 72.56 85 THR A CA 1
ATOM 674 C C . THR A 1 85 ? -2.607 -10.207 8.206 1.00 72.56 85 THR A C 1
ATOM 676 O O . THR A 1 85 ? -3.089 -9.140 7.810 1.00 72.56 85 THR A O 1
ATOM 679 N N . LYS A 1 86 ? -1.292 -10.381 8.360 1.00 75.81 86 LYS A N 1
ATOM 680 C CA . LYS A 1 86 ? -0.288 -9.328 8.177 1.00 75.81 86 LYS A CA 1
ATOM 681 C C . LYS A 1 86 ? 0.836 -9.839 7.301 1.00 75.81 86 LYS A C 1
ATOM 683 O O . LYS A 1 86 ? 1.491 -10.816 7.659 1.00 75.81 86 LYS A O 1
ATOM 688 N N . THR A 1 87 ? 1.105 -9.131 6.212 1.00 76.88 87 THR A N 1
ATOM 689 C CA . THR A 1 87 ? 2.118 -9.552 5.251 1.00 76.88 87 THR A CA 1
ATOM 690 C C . THR A 1 87 ? 2.983 -8.386 4.802 1.00 76.88 87 THR A C 1
ATOM 692 O O . THR A 1 87 ? 2.498 -7.319 4.420 1.00 76.88 87 THR A O 1
ATOM 695 N N . CYS A 1 88 ? 4.295 -8.599 4.833 1.00 78.94 88 CYS A N 1
ATOM 696 C CA . CYS A 1 88 ? 5.294 -7.666 4.335 1.00 78.94 88 CYS A CA 1
ATOM 697 C C . CYS A 1 88 ? 5.839 -8.129 2.977 1.00 78.94 88 CYS A C 1
ATOM 699 O O . CYS A 1 88 ? 6.231 -9.289 2.817 1.00 78.94 88 CYS A O 1
ATOM 701 N N . ILE A 1 89 ? 5.886 -7.208 2.010 1.00 77.00 89 ILE A N 1
ATOM 702 C CA . ILE A 1 89 ? 6.389 -7.431 0.652 1.00 77.00 89 ILE A CA 1
ATOM 703 C C . ILE A 1 89 ? 7.523 -6.453 0.377 1.00 77.00 89 ILE A C 1
ATOM 705 O O . ILE A 1 89 ? 7.322 -5.238 0.268 1.00 77.00 89 ILE A O 1
ATOM 709 N N . ASP A 1 90 ? 8.721 -7.005 0.213 1.00 75.38 90 ASP A N 1
ATOM 710 C CA . ASP A 1 90 ? 9.935 -6.250 -0.067 1.00 75.38 90 ASP A CA 1
ATOM 711 C C . ASP A 1 90 ? 10.525 -6.652 -1.427 1.00 75.38 90 ASP A C 1
ATOM 713 O O . ASP A 1 90 ? 10.779 -7.826 -1.700 1.00 75.38 90 ASP A O 1
ATOM 717 N N . GLY A 1 91 ? 10.756 -5.665 -2.297 1.00 62.34 91 GLY A N 1
ATOM 718 C CA . GLY A 1 91 ? 11.364 -5.889 -3.609 1.00 62.34 91 GLY A CA 1
ATOM 719 C C . GLY A 1 91 ? 12.850 -6.269 -3.545 1.00 62.34 91 GLY A C 1
ATOM 720 O O . GLY A 1 91 ? 13.395 -6.779 -4.535 1.00 62.34 91 GLY A O 1
ATOM 721 N N . ILE A 1 92 ? 13.530 -6.044 -2.417 1.00 68.38 92 ILE A N 1
ATOM 722 C CA . ILE A 1 92 ? 14.939 -6.374 -2.209 1.00 68.38 92 ILE A CA 1
ATOM 723 C C . ILE A 1 92 ? 15.037 -7.673 -1.388 1.00 68.38 92 ILE A C 1
ATOM 725 O O . ILE A 1 92 ? 14.745 -7.681 -0.199 1.00 68.38 92 ILE A O 1
ATOM 729 N N . PRO A 1 93 ? 15.526 -8.779 -1.982 1.00 54.72 93 PRO A N 1
ATOM 730 C CA . PRO A 1 93 ? 15.525 -10.104 -1.352 1.00 54.72 93 PRO A CA 1
ATOM 731 C C . PRO A 1 93 ? 16.560 -10.263 -0.226 1.00 54.72 93 PRO A C 1
ATOM 733 O O . PRO A 1 93 ? 16.667 -11.333 0.361 1.00 54.72 93 PRO A O 1
ATOM 736 N N . VAL A 1 94 ? 17.350 -9.225 0.055 1.00 53.44 94 VAL A N 1
ATOM 737 C CA . VAL A 1 94 ? 18.289 -9.190 1.177 1.00 53.44 94 VAL A CA 1
ATOM 738 C C . VAL A 1 94 ? 17.864 -8.032 2.057 1.00 53.44 94 VAL A C 1
ATOM 740 O O . VAL A 1 94 ? 18.202 -6.881 1.784 1.00 53.44 94 VAL A O 1
ATOM 743 N N . PHE A 1 95 ? 17.091 -8.353 3.089 1.00 52.41 95 PHE A N 1
ATOM 744 C CA . PHE A 1 95 ? 16.817 -7.446 4.189 1.00 52.41 95 PHE A CA 1
ATOM 745 C C . PHE A 1 95 ? 18.156 -7.013 4.792 1.00 52.41 95 PHE A C 1
ATOM 747 O O . PHE A 1 95 ? 18.792 -7.772 5.523 1.00 52.41 95 PHE A O 1
ATOM 754 N N . THR A 1 96 ? 18.628 -5.816 4.451 1.00 52.81 96 THR A N 1
ATOM 755 C CA . THR A 1 96 ? 19.733 -5.206 5.189 1.00 52.81 96 THR A CA 1
ATOM 756 C C . THR A 1 96 ? 19.265 -4.979 6.631 1.00 52.81 96 THR A C 1
ATOM 758 O O . THR A 1 96 ? 18.088 -4.677 6.826 1.00 52.81 96 THR A O 1
ATOM 761 N N . PRO A 1 97 ? 20.134 -5.092 7.651 1.00 52.56 97 PRO A N 1
ATOM 762 C CA . PRO A 1 97 ? 19.741 -4.893 9.051 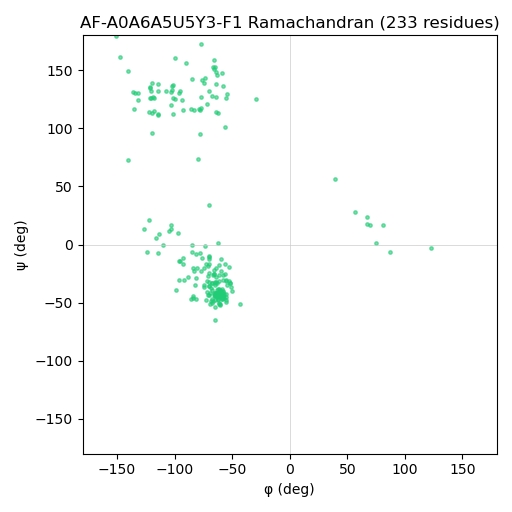1.00 52.56 97 PRO A CA 1
ATOM 763 C C . PRO A 1 97 ? 19.000 -3.568 9.300 1.00 52.56 97 PRO A C 1
ATOM 765 O O . PRO A 1 97 ? 18.063 -3.519 10.083 1.00 52.56 97 PRO A O 1
ATOM 768 N N . SER A 1 98 ? 19.339 -2.511 8.553 1.00 53.31 98 SER A N 1
ATOM 769 C CA . SER A 1 98 ? 18.633 -1.222 8.587 1.00 53.31 98 SER A CA 1
ATOM 770 C C . SER A 1 98 ? 17.180 -1.286 8.091 1.00 53.31 98 SER A C 1
ATOM 772 O O . SER A 1 98 ? 16.324 -0.563 8.593 1.00 53.31 98 SER A O 1
ATOM 774 N N . ASN A 1 99 ? 16.878 -2.164 7.129 1.00 52.78 99 ASN A N 1
ATOM 775 C CA . ASN A 1 99 ? 15.528 -2.361 6.598 1.00 52.78 99 ASN A CA 1
ATOM 776 C C . ASN A 1 99 ? 14.687 -3.314 7.460 1.00 52.78 99 ASN A C 1
ATOM 778 O O . ASN A 1 99 ? 13.460 -3.240 7.405 1.00 52.78 99 ASN A O 1
ATOM 782 N N . GLN A 1 100 ? 15.333 -4.181 8.252 1.00 54.56 100 GLN A N 1
ATOM 783 C CA . GLN A 1 100 ? 14.668 -5.126 9.160 1.00 54.56 100 GLN A CA 1
ATOM 784 C C . GLN A 1 100 ? 13.914 -4.432 10.293 1.00 54.56 100 GLN A C 1
ATOM 786 O O . GLN A 1 100 ? 12.948 -4.990 10.798 1.00 54.56 100 GLN A O 1
ATOM 791 N N . ASP A 1 101 ? 14.313 -3.221 10.678 1.00 67.19 101 ASP A N 1
ATOM 792 C CA . ASP A 1 101 ? 13.677 -2.543 11.800 1.00 67.19 101 ASP A CA 1
ATOM 793 C C . ASP A 1 101 ? 12.434 -1.757 11.378 1.00 67.19 101 ASP A C 1
ATOM 795 O O . ASP A 1 101 ? 11.390 -1.879 12.009 1.00 67.19 101 ASP A O 1
ATOM 799 N N . VAL A 1 102 ? 12.497 -0.962 10.308 1.00 77.12 102 VAL A N 1
ATOM 800 C CA . VAL A 1 102 ? 11.451 0.044 10.064 1.00 77.12 102 VAL A CA 1
ATOM 801 C C . VAL A 1 102 ? 10.111 -0.587 9.691 1.00 77.12 102 VAL A C 1
ATOM 803 O O . VAL A 1 102 ? 9.102 -0.254 10.310 1.00 77.12 102 VAL A O 1
ATOM 806 N N . ALA A 1 103 ? 10.065 -1.488 8.706 1.00 77.31 103 ALA A N 1
ATOM 807 C CA . ALA A 1 103 ? 8.792 -2.030 8.230 1.00 77.31 103 ALA A CA 1
ATOM 808 C C . ALA A 1 103 ? 8.097 -2.930 9.271 1.00 77.31 103 ALA A C 1
ATOM 810 O O . ALA A 1 103 ? 6.928 -2.668 9.573 1.00 77.31 103 ALA A O 1
ATOM 811 N N . PRO A 1 104 ? 8.790 -3.904 9.895 1.00 76.44 104 PRO A N 1
ATOM 812 C CA . PRO A 1 104 ? 8.221 -4.673 10.995 1.00 76.44 104 PRO A CA 1
ATOM 813 C C . PRO A 1 104 ? 7.789 -3.812 12.186 1.00 76.44 104 PRO A C 1
ATOM 815 O O . PRO A 1 104 ? 6.652 -3.938 12.630 1.00 76.44 104 PRO A O 1
ATOM 818 N N . ARG A 1 105 ? 8.615 -2.865 12.658 1.00 79.94 105 ARG A N 1
ATOM 819 C CA . ARG A 1 105 ? 8.237 -1.986 13.786 1.00 79.94 105 ARG A CA 1
ATOM 820 C C . ARG A 1 105 ? 7.037 -1.104 13.465 1.00 79.94 105 ARG A C 1
ATOM 822 O O . ARG A 1 105 ? 6.120 -1.004 14.269 1.00 79.94 105 ARG A O 1
ATOM 829 N N . THR A 1 106 ? 7.002 -0.519 12.267 1.00 83.19 106 THR A N 1
ATOM 830 C CA . THR A 1 106 ? 5.859 0.292 11.822 1.00 83.19 106 THR A CA 1
ATOM 831 C C . THR A 1 106 ? 4.568 -0.527 11.824 1.00 83.19 106 THR A C 1
ATOM 833 O O . THR A 1 106 ? 3.511 -0.011 12.175 1.00 83.19 106 THR A O 1
ATOM 836 N N . MET A 1 107 ? 4.638 -1.802 11.438 1.00 80.44 107 MET A N 1
ATOM 837 C CA . MET A 1 107 ? 3.482 -2.693 11.446 1.00 80.44 107 MET A CA 1
ATOM 838 C C . MET A 1 107 ? 3.065 -3.096 12.866 1.00 80.44 107 MET A C 1
ATOM 840 O O . MET A 1 107 ? 1.871 -3.100 13.161 1.00 80.44 107 MET A O 1
ATOM 844 N N . VAL A 1 108 ? 4.018 -3.375 13.763 1.00 81.00 108 VAL A N 1
ATOM 845 C CA . VAL A 1 108 ? 3.733 -3.576 15.196 1.00 81.00 108 VAL A CA 1
ATOM 846 C C . VAL A 1 108 ? 3.001 -2.359 15.762 1.00 81.00 108 VAL A C 1
ATOM 848 O O . VAL A 1 108 ? 1.976 -2.497 16.425 1.00 81.00 108 VAL A O 1
ATOM 851 N N . ASP A 1 109 ? 3.459 -1.154 15.437 1.00 84.69 109 ASP A N 1
ATOM 852 C CA . ASP A 1 109 ? 2.832 0.082 15.896 1.00 84.69 109 ASP A CA 1
ATOM 853 C C . ASP A 1 109 ? 1.466 0.357 15.261 1.00 84.69 109 ASP A C 1
ATOM 855 O O . ASP A 1 109 ? 0.557 0.828 15.946 1.00 84.69 109 ASP A O 1
ATOM 859 N N . LEU A 1 110 ? 1.274 0.015 13.983 1.00 83.44 110 LEU A N 1
ATOM 860 C CA . LEU A 1 110 ? -0.051 0.009 13.364 1.00 83.44 110 LEU A CA 1
ATOM 861 C C . LEU A 1 110 ? -0.982 -0.957 14.112 1.00 83.44 110 LEU A C 1
ATOM 863 O O . LEU A 1 110 ? -2.120 -0.604 14.415 1.00 83.44 110 LEU A O 1
ATOM 867 N N . CYS A 1 111 ? -0.499 -2.144 14.482 1.00 81.31 111 CYS A N 1
ATOM 868 C CA . CYS A 1 111 ? -1.2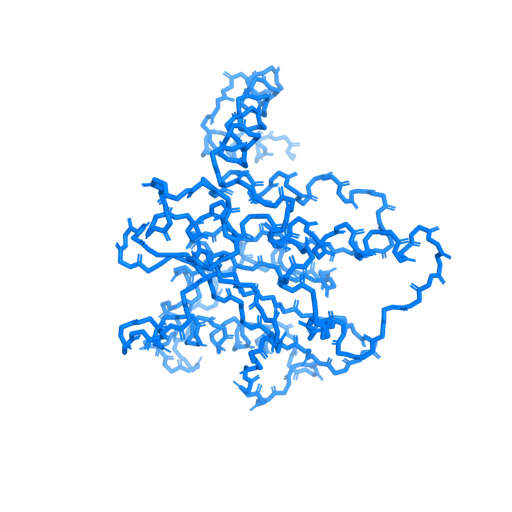67 -3.105 15.270 1.00 81.31 111 CYS A CA 1
ATOM 869 C C . CYS A 1 111 ? -1.580 -2.577 16.674 1.00 81.31 111 CYS A C 1
ATOM 871 O O . CYS A 1 111 ? -2.707 -2.730 17.137 1.00 81.31 111 CYS A O 1
ATOM 873 N N . ARG A 1 112 ? -0.632 -1.915 17.350 1.00 83.44 112 ARG A N 1
ATOM 874 C CA . ARG A 1 112 ? -0.871 -1.229 18.636 1.00 83.44 112 ARG A CA 1
ATOM 875 C C . ARG A 1 112 ? -1.939 -0.145 18.499 1.00 83.44 112 ARG A C 1
ATOM 877 O O . ARG A 1 112 ? -2.846 -0.075 19.323 1.00 83.44 112 ARG A O 1
ATOM 884 N N . TYR A 1 113 ? -1.881 0.649 17.433 1.00 84.25 113 TYR A N 1
ATOM 885 C CA . TYR A 1 113 ? -2.884 1.668 17.135 1.00 84.25 113 TYR A CA 1
ATOM 886 C C . TYR A 1 113 ? -4.273 1.059 16.887 1.00 84.25 113 TYR A C 1
ATOM 888 O O . TYR A 1 113 ? -5.265 1.502 17.458 1.00 84.25 113 TYR A O 1
ATOM 896 N N . LEU A 1 114 ? -4.359 -0.013 16.099 1.00 81.56 114 LEU A N 1
ATOM 897 C CA . LEU A 1 114 ? -5.623 -0.704 15.837 1.00 81.56 114 LEU A CA 1
ATOM 898 C C . LEU A 1 114 ? -6.179 -1.411 17.081 1.00 81.56 114 LEU A C 1
ATOM 900 O O . LEU A 1 114 ? -7.394 -1.419 17.266 1.00 81.56 114 LEU A O 1
ATOM 904 N N . ARG A 1 115 ? -5.319 -1.932 17.967 1.00 82.56 115 ARG A N 1
ATOM 905 C CA . ARG A 1 115 ? -5.701 -2.442 19.297 1.00 82.56 115 ARG A CA 1
ATOM 906 C C . ARG A 1 115 ? -6.309 -1.362 20.176 1.00 82.56 115 ARG A C 1
ATOM 908 O O . ARG A 1 115 ? -7.287 -1.628 20.861 1.00 82.56 115 ARG A O 1
ATOM 915 N N . HIS A 1 116 ? -5.756 -0.153 20.147 1.00 83.94 116 HIS A N 1
ATOM 916 C CA . HIS A 1 116 ? -6.340 0.974 20.865 1.00 83.94 116 HIS A CA 1
ATOM 917 C C . HIS A 1 116 ? -7.750 1.304 20.351 1.00 83.94 116 HIS A C 1
ATOM 919 O O . HIS A 1 116 ? -8.656 1.524 21.152 1.00 83.94 116 HIS A O 1
ATOM 925 N N . LEU A 1 117 ? -7.950 1.282 19.030 1.00 81.25 117 LEU A N 1
ATOM 926 C CA . LEU A 1 117 ? -9.251 1.569 18.419 1.00 81.25 117 LEU A CA 1
ATOM 927 C C . LEU A 1 117 ? -10.275 0.431 18.574 1.00 81.25 117 LEU A C 1
ATOM 929 O O . LEU A 1 117 ? -11.470 0.698 18.691 1.00 81.25 117 LEU A O 1
ATOM 933 N N . TYR A 1 118 ? -9.827 -0.827 18.550 1.00 80.00 118 TYR A N 1
ATOM 934 C CA . TYR A 1 118 ? -10.682 -2.019 18.604 1.00 80.00 118 TYR A CA 1
ATOM 935 C C . TYR A 1 118 ? -10.052 -3.115 19.484 1.00 80.00 118 TYR A C 1
ATOM 937 O O . TYR A 1 118 ? -9.583 -4.136 18.961 1.00 80.00 118 TYR A O 1
ATOM 945 N N . PRO A 1 119 ? -10.044 -2.938 20.817 1.00 79.94 119 PRO A N 1
ATOM 946 C CA . PRO A 1 119 ? -9.358 -3.846 21.742 1.00 79.94 119 PRO A CA 1
ATOM 947 C C . PRO A 1 119 ? -9.905 -5.279 21.707 1.00 79.94 119 PRO A C 1
ATOM 949 O O . PRO A 1 119 ? -9.164 -6.226 21.953 1.00 79.94 119 PRO A O 1
ATOM 952 N N . ASP A 1 120 ? -11.176 -5.449 21.336 1.00 79.06 120 ASP A N 1
ATOM 953 C CA . ASP A 1 120 ? -11.819 -6.764 21.245 1.00 79.06 120 ASP A CA 1
ATOM 954 C C . ASP A 1 120 ? -11.481 -7.516 19.944 1.00 79.06 120 ASP A C 1
ATOM 956 O O . ASP A 1 120 ? -11.622 -8.739 19.877 1.00 79.06 120 ASP A O 1
ATOM 960 N N . ARG A 1 121 ? -11.030 -6.799 18.901 1.00 71.38 121 ARG A N 1
ATOM 961 C CA . ARG A 1 121 ? -10.786 -7.341 17.548 1.00 71.38 121 ARG A CA 1
ATOM 962 C C . ARG A 1 121 ? -9.319 -7.671 17.303 1.00 71.38 121 ARG A C 1
ATOM 964 O O . ARG A 1 121 ? -9.021 -8.684 16.680 1.00 71.38 121 ARG A O 1
ATOM 971 N N . TYR A 1 122 ? -8.404 -6.833 17.786 1.00 72.44 122 TYR A N 1
ATOM 972 C CA . TYR A 1 122 ? -6.969 -7.042 17.606 1.00 72.44 122 TYR A CA 1
ATOM 973 C C . TYR A 1 122 ? -6.364 -7.574 18.903 1.00 72.44 122 TYR A C 1
ATOM 975 O O . TYR A 1 122 ? -6.424 -6.926 19.944 1.00 72.44 122 TYR A O 1
ATOM 983 N N . LYS A 1 123 ? -5.760 -8.761 18.845 1.00 68.88 123 LYS A N 1
ATOM 984 C CA . LYS A 1 123 ? -5.016 -9.345 19.970 1.00 68.88 123 LYS A CA 1
ATOM 985 C C . LYS A 1 123 ? -3.520 -9.117 19.772 1.00 68.88 123 LYS A C 1
ATOM 987 O O . LYS A 1 123 ? -3.089 -8.816 18.664 1.00 68.88 123 LYS A O 1
ATOM 992 N N . GLY A 1 124 ? -2.746 -9.214 20.853 1.00 62.47 124 GLY A N 1
ATOM 993 C CA . GLY A 1 124 ? -1.300 -8.944 20.885 1.00 62.47 124 GLY A CA 1
ATOM 994 C C . GLY A 1 124 ? -0.430 -9.974 20.162 1.00 62.47 124 GLY A C 1
ATOM 995 O O . GLY A 1 124 ? 0.663 -10.261 20.629 1.00 62.47 124 GLY A O 1
ATOM 996 N N . ASP A 1 125 ? -0.932 -10.555 19.077 1.00 64.31 125 ASP A N 1
ATOM 997 C CA . ASP A 1 125 ? -0.087 -11.241 18.119 1.00 64.31 125 ASP A CA 1
ATOM 998 C C . ASP A 1 125 ? 0.577 -10.152 17.281 1.00 64.31 125 ASP A C 1
ATOM 1000 O O . ASP A 1 125 ? -0.123 -9.377 16.631 1.00 64.31 125 ASP A O 1
ATOM 1004 N N . ASP A 1 126 ? 1.896 -10.035 17.369 1.00 64.06 126 ASP A N 1
ATOM 1005 C CA . ASP A 1 126 ? 2.710 -9.084 16.617 1.00 64.06 126 ASP A CA 1
ATOM 1006 C C . ASP A 1 126 ? 3.464 -9.796 15.475 1.00 64.06 126 ASP A C 1
ATOM 1008 O O . ASP A 1 126 ? 4.317 -9.177 14.839 1.00 64.06 126 ASP A O 1
ATOM 1012 N N . ASP A 1 127 ? 3.121 -11.055 15.163 1.00 67.56 127 ASP A N 1
ATOM 1013 C CA . ASP A 1 127 ? 3.752 -11.799 14.077 1.00 67.56 127 ASP A CA 1
ATOM 1014 C C . ASP A 1 127 ? 3.383 -11.181 12.728 1.00 67.56 127 ASP A C 1
ATOM 1016 O O . ASP A 1 127 ? 2.220 -10.919 12.394 1.00 67.56 127 ASP A O 1
ATOM 1020 N N . ILE A 1 128 ? 4.425 -10.896 11.952 1.00 71.50 128 ILE A N 1
ATOM 1021 C CA . ILE A 1 128 ? 4.330 -10.322 10.617 1.00 71.50 128 ILE A CA 1
ATOM 1022 C C . ILE A 1 128 ? 4.851 -11.377 9.661 1.00 71.50 128 ILE A C 1
ATOM 1024 O O . ILE A 1 128 ? 6.045 -11.679 9.643 1.00 71.50 128 ILE A O 1
ATOM 1028 N N . GLY A 1 129 ? 3.947 -11.926 8.855 1.00 69.69 129 GLY A N 1
ATOM 1029 C CA . GLY A 1 129 ? 4.310 -12.842 7.790 1.00 69.69 129 GLY A CA 1
ATOM 1030 C C . GLY A 1 129 ? 5.107 -12.133 6.696 1.00 69.69 129 GLY A C 1
ATOM 1031 O O . GLY A 1 129 ? 4.962 -10.932 6.440 1.00 69.69 129 GLY A O 1
ATOM 1032 N N . HIS A 1 130 ? 5.936 -12.900 6.000 1.00 71.69 130 HIS A N 1
ATOM 1033 C CA . HIS A 1 130 ? 6.512 -12.488 4.727 1.00 71.69 130 HIS A CA 1
ATOM 1034 C C . HIS A 1 130 ? 5.750 -13.185 3.612 1.00 71.69 130 HIS A C 1
ATOM 1036 O O . HIS A 1 130 ? 5.546 -14.392 3.692 1.00 71.69 130 HIS A O 1
ATOM 1042 N N . ALA A 1 131 ? 5.362 -12.441 2.573 1.00 72.69 131 ALA A N 1
ATOM 1043 C CA . ALA A 1 131 ? 4.687 -13.048 1.431 1.00 72.69 131 ALA A CA 1
ATOM 1044 C C . ALA A 1 131 ? 5.633 -14.053 0.781 1.00 72.69 131 ALA A C 1
ATOM 1046 O O . ALA A 1 131 ? 6.659 -13.674 0.187 1.00 72.69 131 ALA A O 1
ATOM 1047 N N . ASN A 1 132 ? 5.270 -15.328 0.870 1.00 75.25 132 ASN A N 1
ATOM 1048 C CA . ASN A 1 132 ? 5.977 -16.375 0.159 1.00 75.25 132 ASN A CA 1
ATOM 1049 C C . ASN A 1 132 ? 5.940 -16.090 -1.347 1.00 75.25 132 ASN A C 1
ATOM 1051 O O . ASN A 1 132 ? 5.013 -15.465 -1.857 1.00 75.25 132 ASN A O 1
ATOM 1055 N N . HIS A 1 133 ? 7.001 -16.481 -2.056 1.00 82.94 133 HIS A N 1
ATOM 1056 C CA . HIS A 1 133 ? 7.123 -16.283 -3.508 1.00 82.94 133 HIS A CA 1
ATOM 1057 C C . HIS A 1 133 ? 6.985 -14.820 -3.979 1.00 82.94 133 HIS A C 1
ATOM 1059 O O . HIS A 1 133 ? 6.623 -14.561 -5.127 1.00 82.94 133 HIS A O 1
ATOM 1065 N N . SER A 1 134 ? 7.331 -13.853 -3.120 1.00 82.56 134 SER A N 1
ATOM 1066 C CA . SER A 1 134 ? 7.382 -12.436 -3.490 1.00 82.56 134 SER A CA 1
ATOM 1067 C C . SER A 1 134 ? 8.330 -12.168 -4.660 1.00 82.56 134 SER A C 1
ATOM 1069 O O . SER A 1 134 ? 9.460 -12.676 -4.680 1.00 82.56 134 SER A O 1
ATOM 1071 N N . PRO A 1 135 ? 7.929 -11.331 -5.638 1.00 86.44 135 PRO A N 1
ATOM 1072 C CA . PRO A 1 135 ? 8.838 -10.945 -6.692 1.00 86.44 135 PRO A CA 1
ATOM 1073 C C . PRO A 1 135 ? 10.002 -10.107 -6.141 1.00 86.44 135 PRO A C 1
ATOM 1075 O O . PRO A 1 135 ? 9.931 -9.502 -5.079 1.00 86.44 135 PRO A O 1
ATOM 1078 N N . SER A 1 136 ? 11.104 -10.055 -6.885 1.00 86.69 136 SER A N 1
ATOM 1079 C CA . SER A 1 136 ? 12.252 -9.221 -6.558 1.00 86.69 136 SER A CA 1
ATOM 1080 C C . SER A 1 136 ? 12.398 -8.160 -7.632 1.00 86.69 136 SER A C 1
ATOM 1082 O O . SER A 1 136 ? 12.475 -8.489 -8.815 1.00 86.69 136 SER A O 1
ATOM 1084 N N . GLN A 1 137 ? 12.563 -6.903 -7.230 1.00 84.81 137 GLN A N 1
ATOM 1085 C CA . GLN A 1 137 ? 12.831 -5.798 -8.149 1.00 84.81 137 GLN A CA 1
ATOM 1086 C C . GLN A 1 137 ? 14.124 -6.001 -8.956 1.00 84.81 137 GLN A C 1
ATOM 1088 O O . GLN A 1 137 ? 14.301 -5.393 -10.005 1.00 84.81 137 GLN A O 1
ATOM 1093 N N . ARG A 1 138 ? 15.060 -6.828 -8.462 1.00 86.06 138 ARG A N 1
ATOM 1094 C CA . ARG A 1 138 ? 16.315 -7.119 -9.166 1.00 86.06 138 ARG A CA 1
ATOM 1095 C C . ARG A 1 138 ? 16.136 -8.226 -10.186 1.00 86.06 138 ARG A C 1
ATOM 1097 O O . ARG A 1 138 ? 16.617 -8.104 -11.308 1.00 86.06 138 ARG A O 1
ATOM 1104 N N . LYS A 1 139 ? 15.466 -9.313 -9.798 1.00 89.19 139 LYS A N 1
ATOM 1105 C CA . LYS A 1 139 ? 15.311 -10.504 -10.646 1.00 89.19 139 LYS A CA 1
ATOM 1106 C C . LYS A 1 139 ? 14.180 -10.328 -11.659 1.00 89.19 139 LYS A C 1
ATOM 1108 O O . LYS A 1 139 ? 14.399 -10.545 -12.851 1.00 89.19 139 LYS A O 1
ATOM 1113 N N . HIS A 1 140 ? 13.031 -9.851 -11.190 1.00 91.94 140 HIS A N 1
ATOM 1114 C CA . HIS A 1 140 ? 11.742 -9.842 -11.885 1.00 91.94 140 HIS A CA 1
ATOM 1115 C C . HIS A 1 140 ? 11.360 -8.465 -12.456 1.00 91.94 140 HIS A C 1
ATOM 1117 O O . HIS A 1 140 ? 10.208 -8.240 -12.795 1.00 91.94 140 HIS A O 1
ATOM 1123 N N . ASN A 1 141 ? 12.313 -7.536 -12.579 1.00 92.38 141 ASN A N 1
ATOM 1124 C CA . ASN A 1 141 ? 12.126 -6.285 -13.315 1.00 92.38 141 ASN A CA 1
ATOM 1125 C C . ASN A 1 141 ? 12.781 -6.374 -14.695 1.00 92.38 141 ASN A C 1
ATOM 1127 O O . ASN A 1 141 ? 13.978 -6.663 -14.804 1.00 92.38 141 ASN A O 1
ATOM 1131 N N . ARG A 1 142 ? 12.012 -6.089 -15.747 1.00 93.69 142 ARG A N 1
ATOM 1132 C CA . ARG A 1 142 ? 12.522 -6.035 -17.124 1.00 93.69 142 ARG A CA 1
ATOM 1133 C C . ARG A 1 142 ? 13.440 -4.844 -17.370 1.00 93.69 142 ARG A C 1
ATOM 1135 O O . ARG A 1 142 ? 14.405 -4.975 -18.126 1.00 93.69 142 ARG A O 1
ATOM 1142 N N . CYS A 1 143 ? 13.198 -3.718 -16.703 1.00 91.88 143 CYS A N 1
ATOM 1143 C CA . CYS A 1 143 ? 14.061 -2.551 -16.805 1.00 91.88 143 CYS A CA 1
ATOM 1144 C C . CYS A 1 143 ? 15.315 -2.756 -15.943 1.00 91.88 143 CYS A C 1
ATOM 1146 O O . CYS A 1 143 ? 15.334 -2.512 -14.738 1.00 91.88 143 CYS A O 1
ATOM 1148 N N . ARG A 1 144 ? 16.400 -3.231 -16.559 1.00 88.31 144 ARG A N 1
ATOM 1149 C CA . ARG A 1 144 ? 17.648 -3.514 -15.828 1.00 88.31 144 ARG A CA 1
ATOM 1150 C C . ARG A 1 144 ? 18.374 -2.252 -15.354 1.00 88.31 144 ARG A C 1
ATOM 1152 O O . ARG A 1 144 ? 19.095 -2.318 -14.364 1.00 88.31 144 ARG A O 1
ATOM 1159 N N . GLY A 1 145 ? 18.151 -1.115 -16.018 1.00 85.06 145 GLY A N 1
ATOM 1160 C CA . GLY A 1 145 ? 18.819 0.155 -15.715 1.00 85.06 145 GLY A CA 1
ATOM 1161 C C . GLY A 1 145 ? 18.478 0.746 -14.343 1.00 85.06 145 GLY A C 1
ATOM 1162 O O . GLY A 1 145 ? 19.301 1.456 -13.778 1.00 85.06 145 GLY A O 1
ATOM 1163 N N . ASP A 1 146 ? 17.310 0.429 -13.777 1.00 84.88 146 ASP A N 1
ATOM 1164 C CA . ASP A 1 146 ? 16.884 0.929 -12.462 1.00 84.88 146 ASP A CA 1
ATOM 1165 C C . ASP A 1 146 ? 16.570 -0.198 -11.463 1.00 84.88 146 ASP A C 1
ATOM 1167 O O . ASP A 1 146 ? 15.913 0.023 -10.446 1.00 84.88 146 ASP A O 1
ATOM 1171 N N . ALA A 1 147 ? 17.099 -1.404 -11.698 1.00 76.56 147 ALA A N 1
ATOM 1172 C CA . ALA A 1 147 ? 16.895 -2.578 -10.842 1.00 76.56 147 ALA A CA 1
ATOM 1173 C C . ALA A 1 147 ? 17.234 -2.335 -9.351 1.00 76.56 147 ALA A C 1
ATOM 1175 O O . ALA A 1 147 ? 16.773 -3.061 -8.472 1.00 76.56 147 ALA A O 1
ATOM 1176 N N . TRP A 1 148 ? 18.019 -1.303 -9.039 1.00 77.06 148 TRP A N 1
ATOM 1177 C CA . TRP A 1 148 ? 18.408 -0.924 -7.678 1.00 77.06 148 TRP A CA 1
ATOM 1178 C C . TRP A 1 148 ? 17.530 0.164 -7.050 1.00 77.06 148 TRP A C 1
ATOM 1180 O O . TRP A 1 148 ? 17.564 0.327 -5.838 1.00 77.06 148 TRP A O 1
ATOM 1190 N N . SER A 1 149 ? 16.711 0.862 -7.837 1.00 82.31 149 SER A N 1
ATOM 1191 C CA . SER A 1 149 ? 15.870 1.985 -7.393 1.00 82.31 149 SER A CA 1
ATOM 1192 C C . SER A 1 149 ? 14.388 1.811 -7.756 1.00 82.31 149 SER A C 1
ATOM 1194 O O . SER A 1 149 ? 13.599 2.758 -7.680 1.00 82.31 149 SER A O 1
ATOM 1196 N N . ALA A 1 150 ? 13.996 0.599 -8.155 1.00 86.31 150 ALA A N 1
ATOM 1197 C CA . ALA A 1 150 ? 12.640 0.242 -8.563 1.00 86.31 150 ALA A CA 1
ATOM 1198 C C . ALA A 1 150 ? 11.698 -0.131 -7.400 1.00 86.31 150 ALA A C 1
ATOM 1200 O O . ALA A 1 150 ? 10.525 -0.383 -7.659 1.00 86.31 150 ALA A O 1
ATOM 1201 N N . CYS A 1 151 ? 12.164 -0.119 -6.146 1.00 83.62 151 CYS A N 1
ATOM 1202 C CA . CYS A 1 151 ? 11.391 -0.466 -4.939 1.00 83.62 151 CYS A CA 1
ATOM 1203 C C . CYS A 1 151 ? 10.051 0.267 -4.856 1.00 83.62 151 CYS A C 1
ATOM 1205 O O . CYS A 1 151 ? 9.023 -0.318 -4.531 1.00 83.62 151 CYS A O 1
ATOM 1207 N N . GLY A 1 152 ? 10.041 1.540 -5.235 1.00 83.12 152 GLY A N 1
ATOM 1208 C CA . GLY A 1 152 ? 8.828 2.334 -5.272 1.00 83.12 152 GLY A CA 1
ATOM 1209 C C . GLY A 1 152 ? 7.783 1.870 -6.292 1.00 83.12 152 GLY A C 1
ATOM 1210 O O . GLY A 1 152 ? 6.685 1.460 -5.909 1.00 83.12 152 GLY A O 1
ATOM 1211 N N . PRO A 1 153 ? 8.089 1.942 -7.601 1.00 87.19 153 PRO A N 1
ATOM 1212 C CA . PRO A 1 153 ? 7.213 1.411 -8.645 1.00 87.19 153 PRO A CA 1
ATOM 1213 C C . PRO A 1 153 ? 6.795 -0.042 -8.403 1.00 87.19 153 PRO A C 1
ATOM 1215 O O . PRO A 1 153 ? 5.674 -0.414 -8.734 1.00 87.19 153 PRO A O 1
ATOM 1218 N N . PHE A 1 154 ? 7.678 -0.836 -7.797 1.00 87.75 154 PHE A N 1
ATOM 1219 C CA . PHE A 1 154 ? 7.421 -2.209 -7.395 1.00 87.75 154 PHE A CA 1
ATOM 1220 C C . PHE A 1 154 ? 6.343 -2.301 -6.304 1.00 87.75 154 PHE A C 1
ATOM 1222 O O . PHE A 1 154 ? 5.332 -2.966 -6.513 1.00 87.75 154 PHE A O 1
ATOM 1229 N N . ALA A 1 155 ? 6.500 -1.578 -5.189 1.00 84.81 155 ALA A N 1
ATOM 1230 C CA . ALA A 1 155 ? 5.503 -1.520 -4.119 1.00 84.81 155 ALA A CA 1
ATOM 1231 C C . ALA A 1 155 ? 4.141 -1.028 -4.638 1.00 84.81 155 ALA A C 1
ATOM 1233 O O . ALA A 1 155 ? 3.102 -1.578 -4.284 1.00 84.81 155 ALA A O 1
ATOM 1234 N N . TRP A 1 156 ? 4.136 -0.018 -5.516 1.00 86.56 156 TRP A N 1
ATOM 1235 C CA . TRP A 1 156 ? 2.904 0.484 -6.132 1.00 86.56 156 TRP A CA 1
ATOM 1236 C C . TRP A 1 156 ? 2.231 -0.564 -7.023 1.00 86.56 156 TRP A C 1
ATOM 1238 O O . TRP A 1 156 ? 1.015 -0.733 -6.958 1.00 86.56 156 TRP A O 1
ATOM 1248 N N . ALA A 1 157 ? 3.008 -1.278 -7.841 1.00 88.25 157 ALA A N 1
ATOM 1249 C CA . ALA A 1 157 ? 2.478 -2.314 -8.716 1.00 88.25 157 ALA A CA 1
ATOM 1250 C C . ALA A 1 157 ? 1.912 -3.493 -7.914 1.00 88.25 157 ALA A C 1
ATOM 1252 O O . ALA A 1 157 ? 0.804 -3.921 -8.205 1.00 88.25 157 ALA A O 1
ATOM 1253 N N . MET A 1 158 ? 2.602 -3.947 -6.863 1.00 87.69 158 MET A N 1
ATOM 1254 C CA . MET A 1 158 ? 2.084 -4.998 -5.978 1.00 87.69 158 MET A CA 1
ATOM 1255 C C . MET A 1 158 ? 0.789 -4.577 -5.281 1.00 87.69 158 MET A C 1
ATOM 1257 O O . MET A 1 158 ? -0.172 -5.338 -5.279 1.00 87.69 158 MET A O 1
ATOM 1261 N N . ALA A 1 159 ? 0.720 -3.350 -4.754 1.00 86.25 159 ALA A N 1
ATOM 1262 C CA . ALA A 1 159 ? -0.510 -2.842 -4.150 1.00 86.25 159 ALA A CA 1
ATOM 1263 C C . ALA A 1 159 ? -1.665 -2.819 -5.157 1.00 86.25 159 ALA A C 1
ATOM 1265 O O . ALA A 1 159 ? -2.784 -3.193 -4.822 1.00 86.25 159 ALA A O 1
ATOM 1266 N N . ARG A 1 160 ? -1.389 -2.435 -6.409 1.00 86.06 160 ARG A N 1
ATOM 1267 C CA . ARG A 1 160 ? -2.372 -2.505 -7.490 1.00 86.06 160 ARG A CA 1
ATOM 1268 C C . ARG A 1 160 ? -2.851 -3.941 -7.739 1.00 86.06 160 ARG A C 1
ATOM 1270 O O . ARG A 1 160 ? -4.057 -4.113 -7.855 1.00 86.06 160 ARG A O 1
ATOM 1277 N N . GLU A 1 161 ? -1.963 -4.937 -7.801 1.00 86.62 161 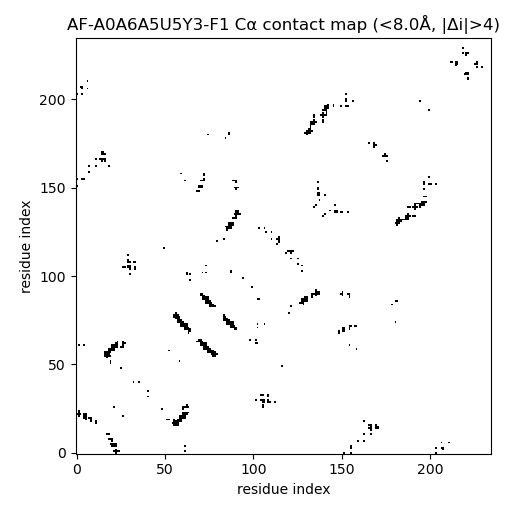GLU A N 1
ATOM 1278 C CA . GLU A 1 161 ? -2.360 -6.342 -8.013 1.00 86.62 161 GLU A CA 1
ATOM 1279 C C . GLU A 1 161 ? -3.306 -6.837 -6.906 1.00 86.62 161 GLU A C 1
ATOM 1281 O O . GLU A 1 161 ? -4.374 -7.365 -7.208 1.00 86.62 161 GLU A O 1
ATOM 1286 N N . PHE A 1 162 ? -2.986 -6.588 -5.629 1.00 85.88 162 PHE A N 1
ATOM 1287 C CA . PHE A 1 162 ? -3.880 -6.970 -4.529 1.00 85.88 162 PHE A CA 1
ATOM 1288 C C . PHE A 1 162 ? -5.218 -6.244 -4.583 1.00 85.88 162 PHE A C 1
ATOM 1290 O O . PHE A 1 162 ? -6.259 -6.869 -4.424 1.00 85.88 162 PHE A O 1
ATOM 1297 N N . VAL A 1 163 ? -5.207 -4.933 -4.835 1.00 84.06 163 VAL A N 1
ATOM 1298 C CA . VAL A 1 163 ? -6.440 -4.145 -4.950 1.00 84.06 163 VAL A CA 1
ATOM 1299 C C . VAL A 1 163 ? -7.326 -4.674 -6.080 1.00 84.06 163 VAL A C 1
ATOM 1301 O O . VAL A 1 163 ? -8.537 -4.773 -5.906 1.00 84.06 163 VAL A O 1
ATOM 1304 N N . GLN A 1 164 ? -6.739 -5.027 -7.226 1.00 82.94 164 GLN A N 1
ATOM 1305 C CA . GLN A 1 164 ? -7.478 -5.601 -8.351 1.00 82.94 164 GLN A CA 1
ATOM 1306 C C . GLN A 1 164 ? -8.018 -6.997 -8.031 1.00 82.94 164 GLN A C 1
ATOM 1308 O O . GLN A 1 164 ? -9.151 -7.281 -8.401 1.00 82.94 164 GLN A O 1
ATOM 1313 N N . CYS A 1 165 ? -7.247 -7.830 -7.327 1.00 83.81 165 CYS A N 1
ATOM 1314 C CA . CYS A 1 165 ? -7.692 -9.143 -6.864 1.00 83.81 165 CYS A CA 1
ATOM 1315 C C . CYS A 1 165 ? -8.897 -9.019 -5.917 1.00 83.81 165 CYS A C 1
ATOM 1317 O O . CYS A 1 165 ? -9.949 -9.586 -6.189 1.00 83.81 165 CYS A O 1
ATOM 1319 N N . ILE A 1 166 ? -8.786 -8.185 -4.876 1.00 83.06 166 ILE A N 1
ATOM 1320 C CA . ILE A 1 166 ? -9.864 -7.956 -3.900 1.00 83.06 166 ILE A CA 1
ATOM 1321 C C . ILE A 1 166 ? -11.126 -7.426 -4.589 1.00 83.06 166 ILE A C 1
ATOM 1323 O O . ILE A 1 166 ? -12.228 -7.898 -4.319 1.00 83.06 166 ILE A O 1
ATOM 1327 N N . ALA A 1 167 ? -10.977 -6.450 -5.490 1.00 80.50 167 ALA A N 1
ATOM 1328 C CA . ALA A 1 167 ? -12.107 -5.907 -6.236 1.00 80.50 167 ALA A CA 1
ATOM 1329 C C . ALA A 1 167 ? -12.746 -6.957 -7.161 1.00 80.50 167 ALA A C 1
ATOM 1331 O O . ALA A 1 167 ? -13.966 -7.061 -7.189 1.00 80.50 167 ALA A O 1
ATOM 1332 N N . GLY A 1 168 ? -11.935 -7.752 -7.868 1.00 79.81 168 GLY A N 1
ATOM 1333 C CA . GLY A 1 168 ? -12.412 -8.811 -8.759 1.00 79.81 168 GLY A CA 1
ATOM 1334 C C . GLY A 1 168 ? -13.190 -9.897 -8.018 1.00 79.81 168 GLY A C 1
ATOM 1335 O O . GLY A 1 168 ? -14.305 -10.217 -8.412 1.00 79.81 168 GLY A O 1
ATOM 1336 N N . CYS A 1 169 ? -12.660 -10.391 -6.894 1.00 81.31 169 CYS A N 1
ATOM 1337 C CA . CYS A 1 169 ? -13.369 -11.341 -6.032 1.00 81.31 169 CYS A CA 1
ATOM 1338 C C . CYS A 1 169 ? -14.700 -10.762 -5.530 1.00 81.31 169 CYS A C 1
ATOM 1340 O O . CYS A 1 169 ? -15.729 -11.433 -5.582 1.00 81.31 169 CYS A O 1
ATOM 1342 N N . GLY A 1 170 ? -14.701 -9.488 -5.122 1.00 78.81 170 GLY A N 1
ATOM 1343 C CA . GLY A 1 170 ? -15.909 -8.786 -4.697 1.00 78.81 170 GLY A CA 1
ATOM 1344 C C . GLY A 1 170 ? -16.980 -8.676 -5.787 1.00 78.81 170 GLY A C 1
ATOM 1345 O O . GLY A 1 170 ? -18.152 -8.931 -5.509 1.00 78.81 170 GLY A O 1
ATOM 1346 N N . ASP A 1 171 ? -16.586 -8.339 -7.018 1.00 76.88 171 ASP A N 1
ATOM 1347 C CA . ASP A 1 171 ? -17.489 -8.233 -8.174 1.00 76.88 171 ASP A CA 1
ATOM 1348 C C . ASP A 1 171 ? -18.056 -9.604 -8.595 1.00 76.88 171 ASP A C 1
ATOM 1350 O O . ASP A 1 171 ? -19.200 -9.696 -9.043 1.00 76.88 171 ASP A O 1
ATOM 1354 N N . GLU A 1 172 ? -17.275 -10.675 -8.427 1.00 81.62 172 GLU A N 1
ATOM 1355 C CA . GLU A 1 172 ? -17.669 -12.056 -8.741 1.00 81.62 172 GLU A CA 1
ATOM 1356 C C . GLU A 1 172 ? -18.436 -12.748 -7.599 1.00 81.62 172 GLU A C 1
ATOM 1358 O O . GLU A 1 172 ? -18.941 -13.858 -7.776 1.00 81.62 172 GLU A O 1
ATOM 1363 N N . GLY A 1 173 ? -18.556 -12.104 -6.432 1.00 78.69 173 GLY A N 1
ATOM 1364 C CA . GLY A 1 173 ? -19.177 -12.693 -5.242 1.00 78.69 173 GLY A CA 1
ATOM 1365 C C . GLY A 1 173 ? -18.382 -13.868 -4.660 1.00 78.69 173 GLY A C 1
ATOM 1366 O O . GLY A 1 173 ? -18.958 -14.726 -3.992 1.00 78.69 173 GLY A O 1
ATOM 1367 N N . VAL A 1 174 ? -17.079 -13.919 -4.938 1.00 80.25 174 VAL A N 1
ATOM 1368 C CA . VAL A 1 174 ? -16.152 -14.948 -4.464 1.00 80.25 174 VAL A CA 1
ATOM 1369 C C . VAL A 1 174 ? -15.458 -14.440 -3.205 1.00 80.25 174 VAL A C 1
ATOM 1371 O O . VAL A 1 174 ? -14.964 -13.313 -3.165 1.00 80.25 174 VAL A O 1
ATOM 1374 N N . GLU A 1 175 ? -15.411 -15.265 -2.163 1.00 77.44 175 GLU A N 1
ATOM 1375 C CA . GLU A 1 175 ? -14.638 -14.946 -0.963 1.00 77.44 175 GLU A CA 1
ATOM 1376 C C . GLU A 1 175 ? -13.141 -15.156 -1.218 1.00 77.44 175 GLU A C 1
ATOM 1378 O O . GLU A 1 175 ? -12.735 -16.093 -1.905 1.00 77.44 175 GLU A O 1
ATOM 1383 N N . LEU A 1 176 ? -12.312 -14.269 -0.668 1.00 77.38 176 LEU A N 1
ATOM 1384 C CA . LEU A 1 176 ? -10.861 -14.426 -0.717 1.00 77.38 176 LEU A CA 1
ATOM 1385 C C . LEU A 1 176 ? -10.442 -15.588 0.184 1.00 77.38 176 LEU A C 1
ATOM 1387 O O . LEU A 1 176 ? -10.864 -15.657 1.336 1.00 77.38 176 LEU A O 1
ATOM 1391 N N . GLU A 1 177 ? -9.595 -16.473 -0.338 1.00 74.06 177 GLU A N 1
ATOM 1392 C CA . GLU A 1 177 ? -9.067 -17.602 0.426 1.00 74.06 177 GLU A CA 1
ATOM 1393 C C . GLU A 1 177 ? -8.199 -17.136 1.605 1.00 74.06 177 GLU A C 1
ATOM 1395 O O . GLU A 1 177 ? -7.483 -16.126 1.532 1.00 74.06 177 GLU A O 1
ATOM 1400 N N . ASP A 1 178 ? -8.218 -17.921 2.685 1.00 69.12 178 ASP A N 1
ATOM 1401 C CA . ASP A 1 178 ? -7.266 -17.769 3.780 1.00 69.12 178 ASP A CA 1
ATOM 1402 C C . ASP A 1 178 ? -5.838 -17.848 3.224 1.00 69.12 178 ASP A C 1
ATOM 1404 O O . ASP A 1 178 ? -5.468 -18.792 2.526 1.00 69.12 178 ASP A O 1
ATOM 1408 N N . GLY A 1 179 ? -5.028 -16.832 3.524 1.00 71.94 179 GLY A N 1
ATOM 1409 C CA . GLY A 1 179 ? -3.663 -16.755 3.015 1.00 71.94 179 GLY A CA 1
ATOM 1410 C C . GLY A 1 179 ? -3.530 -16.220 1.586 1.00 71.94 179 GLY A C 1
ATOM 1411 O O . GLY A 1 179 ? -2.446 -16.329 1.035 1.00 71.94 179 GLY A O 1
ATOM 1412 N N . PHE A 1 180 ? -4.533 -15.558 0.989 1.00 77.62 180 PHE A N 1
ATOM 1413 C CA . PHE A 1 180 ? -4.381 -14.916 -0.340 1.00 77.62 180 PHE A CA 1
ATOM 1414 C C . PHE A 1 180 ? -3.221 -13.893 -0.431 1.00 77.62 180 PHE A C 1
ATOM 1416 O O . PHE A 1 180 ? -2.818 -13.478 -1.520 1.00 77.62 180 PHE A O 1
ATOM 1423 N N . LEU A 1 181 ? -2.711 -13.437 0.720 1.00 78.69 181 LEU A N 1
ATOM 1424 C CA . LEU A 1 181 ? -1.523 -12.589 0.820 1.00 78.69 181 LEU A CA 1
ATOM 1425 C C . LEU A 1 181 ? -0.210 -13.354 0.583 1.00 78.69 181 LEU A C 1
ATOM 1427 O O . LEU A 1 181 ? 0.802 -12.725 0.263 1.00 78.69 181 LEU A O 1
ATOM 1431 N N . ASP A 1 182 ? -0.218 -14.680 0.719 1.00 81.25 182 ASP A N 1
ATOM 1432 C CA . ASP A 1 182 ? 0.834 -15.552 0.216 1.00 81.25 182 ASP A CA 1
ATOM 1433 C C . ASP A 1 182 ? 0.668 -15.709 -1.292 1.00 81.25 182 ASP A C 1
ATOM 1435 O O . ASP A 1 182 ? -0.339 -16.200 -1.802 1.00 81.25 182 ASP A O 1
ATOM 1439 N N . LEU A 1 183 ? 1.675 -15.256 -2.035 1.00 83.69 183 LEU A N 1
ATOM 1440 C CA . LEU A 1 183 ? 1.619 -15.299 -3.486 1.00 83.69 183 LEU A CA 1
ATOM 1441 C C . LEU A 1 183 ? 1.829 -16.745 -3.954 1.00 83.69 183 LEU A C 1
ATOM 1443 O O . LEU A 1 183 ? 2.698 -17.443 -3.421 1.00 83.69 183 LEU A O 1
ATOM 1447 N N . PRO A 1 184 ? 1.079 -17.216 -4.966 1.00 85.62 184 PRO A N 1
ATOM 1448 C CA . PRO A 1 184 ? 1.167 -18.602 -5.398 1.00 85.62 184 PRO A CA 1
ATOM 1449 C C . PRO A 1 184 ? 2.546 -18.923 -5.985 1.00 85.62 184 PRO A C 1
ATOM 1451 O O . PRO A 1 184 ? 3.236 -18.064 -6.547 1.00 85.62 184 PRO A O 1
ATOM 1454 N N . LEU A 1 185 ? 2.947 -20.194 -5.902 1.00 88.56 185 LEU A N 1
ATOM 1455 C CA . LEU A 1 185 ? 4.189 -20.668 -6.509 1.00 88.56 185 LEU A CA 1
ATOM 1456 C C . LEU A 1 185 ? 4.226 -20.312 -8.007 1.00 88.56 185 LEU A C 1
ATOM 1458 O O . LEU A 1 185 ? 3.288 -20.592 -8.750 1.00 88.56 185 LEU A O 1
ATOM 1462 N N . GLY A 1 186 ? 5.325 -19.703 -8.459 1.00 88.69 186 GLY A N 1
ATOM 1463 C CA . GLY A 1 186 ? 5.486 -19.256 -9.847 1.00 88.69 186 GLY A CA 1
ATOM 1464 C C . GLY A 1 186 ? 4.946 -17.849 -10.140 1.00 88.69 186 GLY A C 1
ATOM 1465 O O . GLY A 1 186 ? 5.159 -17.335 -11.243 1.00 88.69 186 GLY A O 1
ATOM 1466 N N . PHE A 1 187 ? 4.267 -17.203 -9.180 1.00 89.75 187 PHE A N 1
ATOM 1467 C CA . PHE A 1 187 ? 3.735 -15.848 -9.349 1.00 89.75 187 PHE A CA 1
ATOM 1468 C C . PHE A 1 187 ? 4.828 -14.859 -9.748 1.00 89.75 187 PHE A C 1
ATOM 1470 O O . PHE A 1 187 ? 4.679 -14.122 -10.721 1.00 89.75 187 PHE A O 1
ATOM 1477 N N . ALA A 1 188 ? 5.949 -14.865 -9.026 1.00 89.81 188 ALA A N 1
ATOM 1478 C CA . ALA A 1 188 ? 7.046 -13.932 -9.238 1.00 89.81 188 ALA A CA 1
ATOM 1479 C C . ALA A 1 188 ? 7.612 -13.987 -10.667 1.00 89.81 188 ALA A C 1
ATOM 1481 O O . ALA A 1 188 ? 7.906 -12.948 -11.266 1.00 89.81 188 ALA A O 1
ATOM 1482 N N . GLU A 1 189 ? 7.738 -15.189 -11.226 1.00 93.44 189 GLU A N 1
ATOM 1483 C CA . GLU A 1 189 ? 8.240 -15.434 -12.572 1.00 93.44 189 GLU A CA 1
ATOM 1484 C C . GLU A 1 189 ? 7.245 -14.964 -13.631 1.00 93.44 189 GLU A C 1
ATOM 1486 O O . GLU A 1 189 ? 7.646 -14.338 -14.614 1.00 93.44 189 GLU A O 1
ATOM 1491 N N . VAL A 1 190 ? 5.953 -15.251 -13.445 1.00 91.25 190 VAL A N 1
ATOM 1492 C CA . VAL A 1 190 ? 4.892 -14.835 -14.373 1.00 91.25 190 VAL A CA 1
ATOM 1493 C C . VAL A 1 190 ? 4.733 -13.318 -14.348 1.00 91.25 190 VAL A C 1
ATOM 1495 O O . VAL A 1 190 ? 4.807 -12.675 -15.397 1.00 91.25 190 VAL A O 1
ATOM 1498 N N . TRP A 1 191 ? 4.606 -12.735 -13.158 1.00 91.38 191 TRP A N 1
ATOM 1499 C CA . TRP A 1 191 ? 4.503 -11.294 -12.952 1.00 91.38 191 TRP A CA 1
ATOM 1500 C C . TRP A 1 19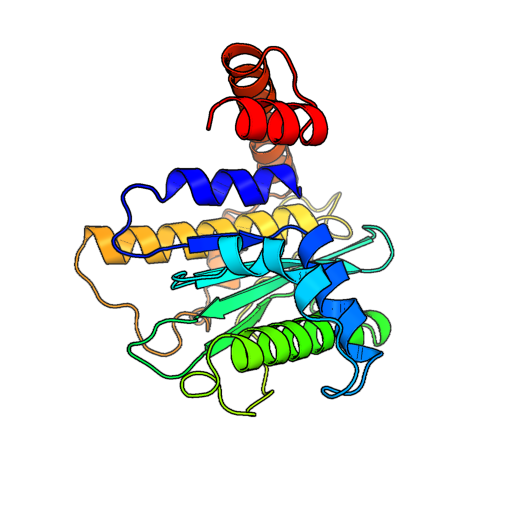1 ? 5.722 -10.559 -13.525 1.00 91.38 191 TRP A C 1
ATOM 1502 O O . TRP A 1 191 ? 5.585 -9.579 -14.261 1.00 91.38 191 TRP A O 1
ATOM 1512 N N . GLY A 1 192 ? 6.926 -11.095 -13.301 1.00 90.38 192 GLY A N 1
ATOM 1513 C CA . GLY A 1 192 ? 8.175 -10.527 -13.808 1.00 90.38 192 GLY A CA 1
ATOM 1514 C C . GLY A 1 192 ? 8.314 -10.502 -15.333 1.00 90.38 192 GLY A C 1
ATOM 1515 O O . GLY A 1 192 ? 9.087 -9.703 -15.865 1.00 90.38 192 GLY A O 1
ATOM 1516 N N . ARG A 1 193 ? 7.558 -11.328 -16.073 1.00 91.69 193 ARG A N 1
ATOM 1517 C CA . ARG A 1 193 ? 7.490 -11.246 -17.550 1.00 91.69 193 ARG A CA 1
ATOM 1518 C C . ARG A 1 193 ? 6.726 -10.007 -18.022 1.00 91.69 193 ARG A C 1
ATOM 1520 O O . ARG A 1 193 ? 6.977 -9.510 -19.124 1.00 91.69 193 ARG A O 1
ATOM 1527 N N . GLY A 1 194 ? 5.797 -9.512 -17.206 1.00 89.44 194 GLY A N 1
ATOM 1528 C CA . GLY A 1 194 ? 4.988 -8.329 -17.491 1.00 89.44 194 GLY A CA 1
ATOM 1529 C C . GLY A 1 194 ? 5.535 -7.045 -16.871 1.00 89.44 194 GLY A C 1
ATOM 1530 O O . GLY A 1 194 ? 5.358 -5.973 -17.448 1.00 89.44 194 GLY A O 1
ATOM 1531 N N . PHE A 1 195 ? 6.215 -7.135 -15.726 1.00 92.50 195 PHE A N 1
ATOM 1532 C CA . PHE A 1 195 ? 6.624 -5.956 -14.973 1.00 92.50 195 PHE A CA 1
ATOM 1533 C C . PHE A 1 195 ? 7.847 -5.238 -15.562 1.00 92.50 195 PHE A C 1
ATOM 1535 O O . PHE A 1 195 ? 8.929 -5.803 -15.743 1.00 92.50 195 PHE A O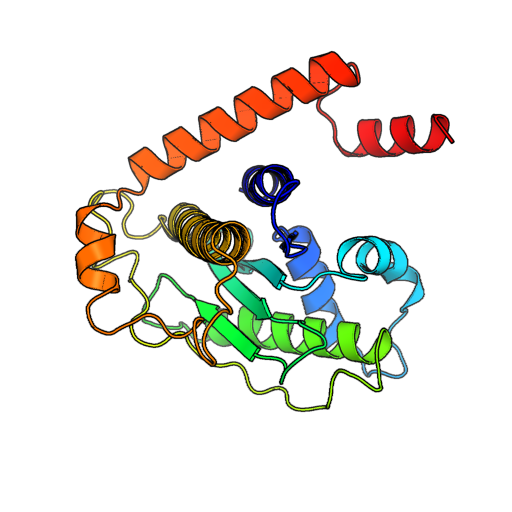 1
ATOM 1542 N N . ASP A 1 196 ? 7.672 -3.939 -15.789 1.00 93.62 196 ASP A N 1
ATOM 1543 C CA . ASP A 1 196 ? 8.719 -2.997 -16.162 1.00 93.62 196 ASP A CA 1
ATOM 1544 C C . ASP A 1 196 ? 8.555 -1.721 -15.322 1.00 93.62 196 ASP A C 1
ATOM 1546 O O . ASP A 1 196 ? 7.536 -1.023 -15.397 1.00 93.62 196 ASP A O 1
ATOM 1550 N N . SER A 1 197 ? 9.549 -1.423 -14.489 1.00 92.56 197 SER A N 1
ATOM 1551 C CA . SER A 1 197 ? 9.536 -0.273 -13.578 1.00 92.56 197 SER A CA 1
ATOM 1552 C C . SER A 1 197 ? 9.494 1.077 -14.302 1.00 92.56 197 SER A C 1
ATOM 1554 O O . SER A 1 197 ? 8.871 2.010 -13.791 1.00 92.56 197 SER A O 1
ATOM 1556 N N . ALA A 1 198 ? 10.105 1.215 -15.483 1.00 91.94 198 ALA A N 1
ATOM 1557 C CA . ALA A 1 198 ? 10.082 2.459 -16.250 1.00 91.94 198 ALA A CA 1
ATOM 1558 C C . ALA A 1 198 ? 8.676 2.718 -16.799 1.00 91.94 198 ALA A C 1
ATOM 1560 O O . ALA A 1 198 ? 8.157 3.837 -16.701 1.00 91.94 198 ALA A O 1
ATOM 1561 N N . VAL A 1 199 ? 8.018 1.662 -17.286 1.00 92.38 199 VAL A N 1
ATOM 1562 C CA . VAL A 1 199 ? 6.602 1.718 -17.662 1.00 92.38 199 VAL A CA 1
ATOM 1563 C C . VAL A 1 199 ? 5.756 2.085 -16.443 1.00 92.38 199 VAL A C 1
ATOM 1565 O O . VAL A 1 199 ? 5.006 3.060 -16.507 1.00 92.38 199 VAL A O 1
ATOM 1568 N N . ALA A 1 200 ? 5.918 1.394 -15.311 1.00 90.12 200 ALA A N 1
ATOM 1569 C CA . ALA A 1 200 ? 5.166 1.673 -14.086 1.00 90.12 200 ALA A CA 1
ATOM 1570 C C . ALA A 1 200 ? 5.333 3.130 -13.606 1.00 90.12 200 ALA A C 1
ATOM 1572 O O . ALA A 1 200 ? 4.341 3.790 -13.292 1.00 90.12 200 ALA A O 1
ATOM 1573 N N . ARG A 1 201 ? 6.550 3.694 -13.636 1.00 89.06 201 ARG A N 1
ATOM 1574 C CA . ARG A 1 201 ? 6.790 5.124 -13.347 1.00 89.06 201 ARG A CA 1
ATOM 1575 C C . ARG A 1 201 ? 5.997 6.036 -14.277 1.00 89.06 201 ARG A C 1
ATOM 1577 O O . ARG A 1 201 ? 5.395 6.999 -13.808 1.00 89.06 201 ARG A O 1
ATOM 1584 N N . GLY A 1 202 ? 5.970 5.733 -15.574 1.00 89.31 202 GLY A N 1
ATOM 1585 C CA . GLY A 1 202 ? 5.183 6.486 -16.551 1.00 89.31 202 GLY A CA 1
ATOM 1586 C C . GLY A 1 202 ? 3.683 6.462 -16.243 1.00 89.31 202 GLY A C 1
ATOM 1587 O O . GLY A 1 202 ? 3.011 7.487 -16.358 1.00 89.31 202 GLY A O 1
ATOM 1588 N N . TRP A 1 203 ? 3.156 5.319 -15.798 1.00 87.38 203 TRP A N 1
ATOM 1589 C CA . TRP A 1 203 ? 1.759 5.191 -15.369 1.00 87.38 203 TRP A CA 1
ATOM 1590 C C . TRP A 1 203 ? 1.483 6.006 -14.104 1.00 87.38 203 TRP A C 1
ATOM 1592 O O . TRP A 1 203 ? 0.557 6.817 -14.092 1.00 87.38 203 TRP A O 1
ATOM 1602 N N . ILE A 1 204 ? 2.332 5.864 -13.083 1.00 85.75 204 ILE A N 1
ATOM 1603 C CA . ILE A 1 204 ? 2.264 6.631 -11.833 1.00 85.75 204 ILE A CA 1
ATOM 1604 C C . ILE A 1 204 ? 2.286 8.139 -12.119 1.00 85.75 204 ILE A C 1
ATOM 1606 O O . ILE A 1 204 ? 1.446 8.878 -11.609 1.00 85.75 204 ILE A O 1
ATOM 1610 N N . ALA A 1 205 ? 3.209 8.605 -12.963 1.00 84.69 205 ALA A N 1
ATOM 1611 C CA . ALA A 1 205 ? 3.334 10.016 -13.315 1.00 84.69 205 ALA A CA 1
ATOM 1612 C C . ALA A 1 205 ? 2.072 10.549 -14.011 1.00 84.69 205 ALA A C 1
ATOM 1614 O O . ALA A 1 205 ? 1.593 11.631 -13.667 1.00 84.69 205 ALA A O 1
ATOM 1615 N N . ARG A 1 206 ? 1.493 9.778 -14.943 1.00 86.44 206 ARG A N 1
ATOM 1616 C CA . ARG A 1 206 ? 0.233 10.140 -15.614 1.00 86.44 206 ARG A CA 1
ATOM 1617 C C . ARG A 1 206 ? -0.941 10.212 -14.642 1.00 86.44 206 ARG A C 1
ATOM 1619 O O . ARG A 1 206 ? -1.723 11.155 -14.734 1.00 86.44 206 ARG A O 1
ATOM 1626 N N . LEU A 1 207 ? -1.045 9.266 -13.709 1.00 83.25 207 LEU A N 1
ATOM 1627 C CA . LEU A 1 207 ? -2.081 9.273 -12.674 1.00 83.25 207 LEU A CA 1
ATOM 1628 C C . LEU A 1 207 ? -1.961 10.510 -11.780 1.00 83.25 207 LEU A C 1
ATOM 1630 O O . LEU A 1 207 ? -2.923 11.258 -11.639 1.00 83.25 207 LEU A O 1
ATOM 1634 N N . VAL A 1 208 ? -0.762 10.790 -11.263 1.00 79.94 208 VAL A N 1
ATOM 1635 C CA . VAL A 1 208 ? -0.514 11.985 -10.440 1.00 79.94 208 VAL A CA 1
ATOM 1636 C C . VAL A 1 208 ? -0.828 13.268 -11.215 1.00 79.94 208 VAL A C 1
ATOM 1638 O O . VAL A 1 208 ? -1.458 14.174 -10.673 1.00 79.94 208 VAL A O 1
ATOM 1641 N N . ALA A 1 209 ? -0.427 13.358 -12.486 1.00 81.94 209 ALA A N 1
ATOM 1642 C CA . ALA A 1 209 ? -0.705 14.524 -13.321 1.00 81.94 209 ALA A CA 1
ATOM 1643 C C . ALA A 1 209 ? -2.208 14.714 -13.575 1.00 81.94 209 ALA A C 1
ATOM 1645 O O . ALA A 1 209 ? -2.710 15.834 -13.464 1.00 81.94 209 ALA A O 1
ATOM 1646 N N . ARG A 1 210 ? -2.936 13.635 -13.893 1.00 82.44 210 ARG A N 1
ATOM 1647 C CA . ARG A 1 210 ? -4.396 13.662 -14.061 1.00 82.44 210 ARG A CA 1
ATOM 1648 C C . ARG A 1 210 ? -5.079 14.175 -12.797 1.00 82.44 210 ARG A C 1
ATOM 1650 O O . ARG A 1 210 ? -5.938 15.044 -12.876 1.00 82.44 210 ARG A O 1
ATOM 1657 N N . GLU A 1 211 ? -4.675 13.674 -11.644 1.00 76.88 211 GLU A N 1
ATOM 1658 C CA . GLU A 1 211 ? -5.336 13.970 -10.374 1.00 76.88 211 GLU A CA 1
ATOM 1659 C C . GLU A 1 211 ? -5.030 15.368 -9.871 1.00 76.88 211 GLU A C 1
ATOM 1661 O O . GLU A 1 211 ? -5.935 16.067 -9.428 1.00 76.88 211 GLU A O 1
ATOM 1666 N N . ARG A 1 212 ? -3.803 15.858 -10.070 1.00 79.31 212 ARG A N 1
ATOM 1667 C CA . ARG A 1 212 ? -3.502 17.284 -9.900 1.00 79.31 212 ARG A CA 1
ATOM 1668 C C . ARG A 1 212 ? -4.417 18.162 -10.754 1.00 79.31 212 ARG A C 1
ATOM 1670 O O . ARG A 1 212 ? -4.932 19.150 -10.248 1.00 79.31 212 ARG A O 1
ATOM 1677 N N . ARG A 1 213 ? -4.678 17.794 -12.016 1.00 82.12 213 ARG A N 1
ATOM 1678 C CA . ARG A 1 213 ? -5.607 18.549 -12.878 1.00 82.12 213 ARG A CA 1
ATOM 1679 C C . ARG A 1 213 ? -7.038 18.512 -12.347 1.00 82.12 213 ARG A C 1
ATOM 1681 O O . ARG A 1 213 ? -7.659 19.561 -12.248 1.00 82.12 213 ARG A O 1
ATOM 1688 N N . LEU A 1 214 ? -7.554 17.338 -11.984 1.00 78.44 214 LEU A N 1
ATOM 1689 C CA . LEU A 1 214 ? -8.909 17.208 -11.429 1.00 78.44 214 LEU A CA 1
ATOM 1690 C C . LEU A 1 214 ? -9.062 17.963 -10.107 1.00 78.44 214 LEU A C 1
ATOM 1692 O O . LEU A 1 214 ? -10.089 18.586 -9.857 1.00 78.44 214 LEU A O 1
ATOM 1696 N N . THR A 1 215 ? -8.024 17.936 -9.280 1.00 74.88 215 THR A N 1
ATOM 1697 C CA . THR A 1 215 ? -7.985 18.628 -7.994 1.00 74.88 215 THR A CA 1
ATOM 1698 C C . THR A 1 215 ? -7.987 20.139 -8.192 1.00 74.88 215 THR A C 1
ATOM 1700 O O . THR A 1 215 ? -8.821 20.820 -7.600 1.00 74.88 215 THR A O 1
AT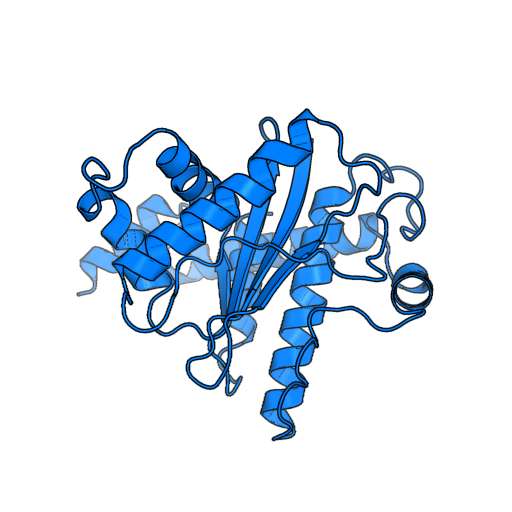OM 1703 N N . LEU A 1 216 ? -7.147 20.644 -9.099 1.00 81.56 216 LEU A N 1
ATOM 1704 C CA . LEU A 1 216 ? -7.130 22.050 -9.493 1.00 81.56 216 LEU A CA 1
ATOM 1705 C C . LEU A 1 216 ? -8.489 22.499 -10.046 1.00 81.56 216 LEU A C 1
ATOM 1707 O O . LEU A 1 216 ? -8.987 23.547 -9.655 1.00 81.56 216 LEU A O 1
ATOM 1711 N N . LEU A 1 217 ? -9.123 21.692 -10.903 1.00 82.75 217 LEU A N 1
ATOM 1712 C CA . LEU A 1 217 ? -10.458 21.983 -11.441 1.00 82.75 217 LEU A CA 1
ATOM 1713 C C . LEU A 1 217 ? -11.534 22.025 -10.349 1.00 82.75 217 LEU A C 1
ATOM 1715 O O . LEU A 1 217 ? -12.438 22.853 -10.405 1.00 82.75 217 LEU A O 1
ATOM 1719 N N . ARG A 1 218 ? -11.459 21.126 -9.363 1.00 80.62 218 ARG A N 1
ATOM 1720 C CA . ARG A 1 218 ? -12.479 20.991 -8.315 1.00 80.62 218 ARG A CA 1
ATOM 1721 C C . ARG A 1 218 ? -12.317 21.998 -7.177 1.00 80.62 218 ARG A C 1
ATOM 1723 O O . ARG A 1 218 ? -13.319 22.405 -6.593 1.00 80.62 218 ARG A O 1
ATOM 1730 N N . TRP A 1 219 ? -11.080 22.350 -6.834 1.00 77.44 219 TRP A N 1
ATOM 1731 C CA . TRP A 1 219 ? -10.751 23.103 -5.620 1.00 77.44 219 TRP A CA 1
ATOM 1732 C C . TRP A 1 219 ? -9.983 24.400 -5.881 1.00 77.44 219 TRP A C 1
ATOM 1734 O O . TRP A 1 219 ? -9.765 25.156 -4.943 1.00 77.44 219 TRP A O 1
ATOM 1744 N N . GLY A 1 220 ? -9.562 24.671 -7.118 1.00 83.31 220 GLY A N 1
ATOM 1745 C CA . GLY A 1 220 ? -8.769 25.857 -7.459 1.00 83.31 220 GLY A CA 1
ATOM 1746 C C . GLY A 1 220 ? -7.304 25.789 -7.019 1.00 83.31 220 GLY A C 1
ATOM 1747 O O . GLY A 1 220 ? -6.555 26.725 -7.270 1.00 83.31 220 GLY A O 1
ATOM 1748 N N . THR A 1 221 ? -6.870 24.682 -6.414 1.00 77.88 221 THR A N 1
ATOM 1749 C CA . THR A 1 221 ? -5.493 24.473 -5.949 1.00 77.88 221 THR A CA 1
ATOM 1750 C C . THR A 1 221 ? -5.093 23.000 -6.056 1.00 77.88 221 THR A C 1
ATOM 1752 O O . THR A 1 221 ? -5.940 22.114 -6.181 1.00 77.88 221 THR A O 1
ATOM 1755 N N . VAL A 1 222 ? -3.786 22.741 -6.033 1.00 77.00 222 VAL A N 1
ATOM 1756 C CA . VAL A 1 222 ? -3.191 21.397 -5.933 1.00 77.00 222 VAL A CA 1
ATOM 1757 C C . VAL A 1 222 ? -2.511 21.164 -4.583 1.00 77.00 222 VAL A C 1
ATOM 1759 O O . VAL A 1 222 ? -1.959 20.083 -4.368 1.00 77.00 222 VAL A O 1
ATOM 1762 N N . ASP A 1 223 ? -2.526 22.163 -3.696 1.00 73.94 223 ASP A N 1
ATOM 1763 C CA . ASP A 1 223 ? -1.986 22.042 -2.349 1.00 73.94 223 ASP A CA 1
ATOM 1764 C C . ASP A 1 223 ? -2.978 21.291 -1.452 1.00 73.94 223 ASP A C 1
ATOM 1766 O O . ASP A 1 223 ? -4.097 21.735 -1.188 1.00 73.94 223 ASP A O 1
ATOM 1770 N N . TRP A 1 224 ? -2.552 20.126 -0.968 1.00 61.09 224 TRP A N 1
ATOM 1771 C CA . TRP A 1 224 ? -3.344 19.270 -0.090 1.00 61.09 224 TRP A CA 1
ATOM 1772 C C . TRP A 1 224 ? -3.718 19.933 1.238 1.00 61.09 224 TRP A C 1
ATOM 1774 O O . TRP A 1 224 ? -4.803 19.654 1.756 1.00 61.09 224 TRP A O 1
ATOM 1784 N N . PHE A 1 225 ? -2.878 20.819 1.778 1.00 59.94 225 PHE A N 1
ATOM 1785 C CA . PHE A 1 225 ? -3.184 21.553 3.006 1.00 59.94 225 PHE A CA 1
ATOM 1786 C C . PHE A 1 225 ? -4.281 22.590 2.769 1.00 59.94 225 PHE A C 1
ATOM 1788 O O . PHE A 1 225 ? -5.241 22.656 3.540 1.00 59.94 225 PHE A O 1
ATOM 1795 N N . GLU A 1 226 ? -4.207 23.326 1.660 1.00 69.00 226 GLU A N 1
ATOM 1796 C CA . GLU A 1 226 ? -5.264 24.258 1.259 1.00 69.00 226 GLU A CA 1
ATOM 1797 C C . GLU A 1 226 ? -6.582 23.519 0.997 1.00 69.00 226 GLU A C 1
ATOM 1799 O O . GLU A 1 226 ? -7.632 23.932 1.487 1.00 69.00 226 GLU A O 1
ATOM 1804 N N . ILE A 1 227 ? -6.542 22.367 0.318 1.00 63.91 227 ILE A N 1
ATOM 1805 C CA . ILE A 1 227 ? -7.731 21.534 0.065 1.00 63.91 227 ILE A CA 1
ATOM 1806 C C . ILE A 1 227 ? -8.371 21.064 1.373 1.00 63.91 227 ILE A C 1
ATOM 1808 O O . ILE A 1 227 ? -9.599 21.061 1.488 1.00 63.91 227 ILE A O 1
ATOM 1812 N N . ARG A 1 228 ? -7.570 20.662 2.369 1.00 58.47 228 ARG A N 1
ATOM 1813 C CA . ARG A 1 228 ? -8.080 20.229 3.679 1.00 58.47 228 ARG A CA 1
ATOM 1814 C C . ARG A 1 228 ? -8.805 21.372 4.393 1.00 58.47 228 ARG A C 1
ATOM 1816 O O . ARG A 1 228 ? -9.901 21.156 4.907 1.00 58.47 228 ARG A O 1
ATOM 1823 N N . ASN A 1 229 ? -8.254 22.583 4.335 1.00 63.53 229 ASN A N 1
ATOM 1824 C CA . ASN A 1 229 ? -8.882 23.783 4.891 1.00 63.53 229 ASN A CA 1
ATOM 1825 C C . ASN A 1 229 ? -10.177 24.150 4.142 1.00 63.53 229 ASN A C 1
ATOM 1827 O O . ASN A 1 229 ? -11.199 24.422 4.769 1.00 63.53 229 ASN A O 1
ATOM 1831 N N . LEU A 1 230 ? -10.184 24.057 2.808 1.00 61.66 230 LEU A N 1
ATOM 1832 C CA . LEU A 1 230 ? -11.367 24.309 1.974 1.00 61.66 230 LEU A CA 1
ATOM 1833 C C . LEU A 1 230 ? -12.500 23.300 2.213 1.00 61.66 230 LEU A C 1
ATOM 1835 O O . LEU A 1 230 ? -13.675 23.657 2.126 1.00 61.66 230 LEU A O 1
ATOM 1839 N N . ARG A 1 231 ? -12.175 22.041 2.533 1.00 57.78 231 ARG A N 1
ATOM 1840 C CA . ARG A 1 231 ? -13.170 21.026 2.923 1.00 57.78 231 ARG A CA 1
ATOM 1841 C C . ARG A 1 231 ? -13.775 21.306 4.299 1.00 57.78 231 ARG A C 1
ATOM 1843 O O . ARG A 1 231 ? -14.964 21.066 4.477 1.00 57.78 231 ARG A O 1
ATOM 1850 N N . GLY A 1 232 ? -12.984 21.826 5.239 1.00 54.94 232 GLY A N 1
ATOM 1851 C CA . GLY A 1 232 ? -13.461 22.237 6.564 1.00 54.94 232 GLY A CA 1
ATOM 1852 C C . GLY A 1 232 ? -14.461 23.398 6.523 1.00 54.94 232 GLY A C 1
ATOM 1853 O O . GLY A 1 232 ? -15.339 23.465 7.371 1.00 54.94 232 GLY A O 1
ATOM 1854 N N . LEU A 1 233 ? -14.375 24.256 5.501 1.00 48.88 233 LEU A N 1
ATOM 1855 C CA . LEU A 1 233 ? -15.277 25.396 5.279 1.00 48.88 233 LEU A CA 1
ATOM 1856 C C . LEU A 1 233 ? -16.614 25.031 4.606 1.00 48.88 233 LEU A C 1
ATOM 1858 O O . LEU A 1 233 ? -17.481 25.889 4.480 1.00 48.88 233 LEU A O 1
ATOM 1862 N N . ARG A 1 234 ? -16.780 23.789 4.128 1.00 49.88 234 ARG A N 1
ATOM 1863 C CA . ARG A 1 234 ? -18.012 23.303 3.472 1.00 49.88 234 ARG A CA 1
ATOM 1864 C C . ARG A 1 234 ? -18.877 22.406 4.370 1.00 49.88 234 ARG A C 1
ATOM 1866 O O . ARG A 1 234 ? -19.752 21.719 3.845 1.00 49.88 234 ARG A O 1
ATOM 1873 N N . LYS A 1 235 ? -18.611 22.378 5.679 1.00 42.50 235 LYS A N 1
ATOM 1874 C CA . LYS A 1 235 ? -19.514 21.780 6.672 1.00 42.50 235 LYS A CA 1
ATOM 1875 C C . LYS A 1 235 ? -20.538 22.803 7.138 1.00 42.50 235 LYS A C 1
ATOM 1877 O O . LYS A 1 235 ? -20.124 23.958 7.371 1.00 42.50 235 LYS A O 1
#

Mean predicted aligned error: 8.85 Å

InterPro domains:
  IPR038765 Papain-like cysteine peptidase superfamily [SSF54001] (12-169)

Secondary structure (DSSP, 8-state):
-HHHHHHHTTTTTTSSS-EEEE-HHHHHHHHHGGGS-GGG--GGGGHHHHHHHTT-SEEEEEEEEGGGTEEEEEEEE--TTS--EEEEEESSSS--HHHHHHHHHHHHHHHHHHHHH-TTT--S----EE-TT---TTTS-S-GGGTTT-HHHHHHHHHHHHHHHHHHHHHHTPPPPTTTTSPPTTHHHHHHHH--HHHHHHHHHHHHHHHHHHHHHHHS---HHHHHHHHHTT-

Organism: NCBI:txid147558

Radius of gyration: 17.85 Å; Cα contacts (8 Å, |Δi|>4): 330; chains: 1; bounding box: 39×46×46 Å

Nearest PDB structures (foldseek):
  2oix-assembly1_A  TM=6.960E-01  e=1.079E-03  Xanthomonas euvesicatoria
  5jp3-assembly4_G  TM=6.282E-01  e=3.277E-04  Xanthomonas euvesicatoria pv. vesicatoria str. 85-10